Protein AF-E0DBL3-F1 (afdb_monomer_lite)

Secondary structure (DSSP, 8-state):
--HHHHHHHHHHHHHHHHS-TT-EEEEEEEEEE--BTTB---EEEEEEEEEEGGGHHHHHHHHHHHHTSS---HHHHHHTT-HHHHHHHHHHHHH-TT-EEEEEEEE-SSSSHHHHHHHHHHHHHHHHHHHHHH-TTEEEEEEEPPSSHHHHHHHHHHHHHHHHTTSS-TT-EEEEE-TTT-GGGHHHHHHHHHHHHHHH-TTSGGGSHIIIIIGGGEEEEEES-SS---TT--SS--HHHHHHHT-TTS-GGGG------HHHHHHHHHHTTS-HHHHHHHHHTTT-------------------------

Structure (mmCIF, N/CA/C/O backbone):
data_AF-E0DBL3-F1
#
_entry.id   AF-E0DBL3-F1
#
loop_
_atom_site.group_PDB
_atom_site.id
_atom_site.type_symbol
_atom_site.label_atom_id
_atom_site.label_alt_id
_atom_site.label_comp_id
_atom_site.label_asym_id
_atom_site.label_entity_id
_atom_site.label_seq_id
_atom_site.pdbx_PDB_ins_code
_atom_site.Cartn_x
_atom_site.Cartn_y
_atom_site.Cartn_z
_atom_site.occupancy
_atom_site.B_iso_or_equiv
_atom_site.auth_seq_id
_atom_site.auth_comp_id
_atom_site.auth_asym_id
_atom_site.auth_atom_id
_atom_site.pdbx_PDB_model_num
ATOM 1 N N . MET A 1 1 ? 15.700 -20.643 19.413 1.00 40.06 1 MET A N 1
ATOM 2 C CA . MET A 1 1 ? 15.009 -19.401 19.002 1.00 40.06 1 MET A CA 1
ATOM 3 C C . MET A 1 1 ? 13.546 -19.746 18.758 1.00 40.06 1 MET A C 1
ATOM 5 O O . MET A 1 1 ? 13.300 -20.394 17.759 1.00 40.06 1 MET A O 1
ATOM 9 N N . THR A 1 2 ? 12.595 -19.441 19.653 1.00 44.47 2 THR A N 1
ATOM 10 C CA . THR A 1 2 ? 11.200 -19.925 19.441 1.00 44.47 2 THR A CA 1
ATOM 11 C C . THR A 1 2 ? 10.095 -19.190 20.216 1.00 44.47 2 THR A C 1
ATOM 13 O O . THR A 1 2 ? 8.964 -19.164 19.754 1.00 44.47 2 THR A O 1
ATOM 16 N N . LYS A 1 3 ? 10.366 -18.543 21.362 1.00 33.75 3 LYS A N 1
ATOM 17 C CA . LYS A 1 3 ? 9.288 -17.932 22.177 1.00 33.75 3 LYS A CA 1
ATOM 18 C C . LYS A 1 3 ? 8.802 -16.555 21.688 1.00 33.75 3 LYS A C 1
ATOM 20 O O . LYS A 1 3 ? 7.600 -16.319 21.658 1.00 33.75 3 LYS A O 1
ATOM 25 N N . LYS A 1 4 ? 9.700 -15.654 21.259 1.00 40.00 4 LYS A N 1
ATOM 26 C CA . LYS A 1 4 ? 9.321 -14.291 20.812 1.00 40.00 4 LYS A CA 1
ATOM 27 C C . LYS A 1 4 ? 8.539 -14.268 19.490 1.00 40.00 4 LYS A C 1
ATOM 29 O O . LYS A 1 4 ? 7.648 -13.440 19.353 1.00 40.00 4 LYS A O 1
ATOM 34 N N . SER A 1 5 ? 8.847 -15.164 18.549 1.00 53.00 5 SER A N 1
ATOM 35 C CA . SER A 1 5 ? 8.120 -15.257 17.273 1.00 53.00 5 SER A CA 1
ATOM 36 C C . SER A 1 5 ? 6.702 -15.800 17.463 1.00 53.00 5 SER A C 1
ATOM 38 O O . SER A 1 5 ? 5.772 -15.256 16.882 1.00 53.00 5 SER A O 1
ATOM 40 N N . SER A 1 6 ? 6.519 -16.797 18.342 1.00 58.19 6 SER A N 1
ATOM 41 C CA . SER A 1 6 ? 5.191 -17.348 18.657 1.00 58.19 6 SER A CA 1
ATOM 42 C C . SER A 1 6 ? 4.250 -16.323 19.301 1.00 58.19 6 SER A C 1
ATOM 44 O O . SER A 1 6 ? 3.072 -16.283 18.965 1.00 58.19 6 SER A O 1
ATOM 46 N N . PHE A 1 7 ? 4.776 -15.446 20.165 1.00 59.72 7 PHE A N 1
ATOM 47 C CA . PHE A 1 7 ? 3.982 -14.399 20.813 1.00 59.72 7 PHE A CA 1
ATOM 48 C C . PHE A 1 7 ? 3.553 -13.307 19.823 1.00 59.72 7 PHE A C 1
ATOM 50 O O . PHE A 1 7 ? 2.403 -12.888 19.841 1.00 59.72 7 PHE A O 1
ATOM 57 N N . GLY A 1 8 ? 4.453 -12.885 18.925 1.00 63.91 8 GLY A N 1
ATOM 58 C CA . GLY A 1 8 ? 4.132 -11.888 17.896 1.00 63.91 8 GLY A CA 1
ATOM 59 C C . GLY A 1 8 ? 3.106 -12.378 16.870 1.00 63.91 8 GLY A C 1
ATOM 60 O O . GLY A 1 8 ? 2.231 -11.615 16.481 1.00 63.91 8 GLY A O 1
ATOM 61 N N . LEU A 1 9 ? 3.177 -13.654 16.474 1.00 72.94 9 LEU A N 1
ATOM 62 C CA . LEU A 1 9 ? 2.179 -14.277 15.598 1.00 72.94 9 LEU A CA 1
ATOM 63 C C . LEU A 1 9 ? 0.809 -14.389 16.286 1.00 72.94 9 LEU A C 1
ATOM 65 O O . LEU A 1 9 ? -0.212 -14.103 15.671 1.00 72.94 9 LEU A O 1
ATOM 69 N N . HIS A 1 10 ? 0.785 -14.777 17.565 1.00 77.56 10 HIS A N 1
ATOM 70 C CA . HIS A 1 10 ? -0.460 -14.901 18.323 1.00 77.56 10 HIS A CA 1
ATOM 71 C C . HIS A 1 10 ? -1.153 -13.544 18.524 1.00 77.56 10 HIS A C 1
ATOM 73 O O . HIS A 1 10 ? -2.349 -13.438 18.278 1.00 77.56 10 HIS A O 1
ATOM 79 N N . ASP A 1 11 ? -0.399 -12.500 18.885 1.00 87.12 11 ASP A N 1
ATOM 80 C CA . ASP A 1 11 ? -0.906 -11.124 19.012 1.00 87.12 11 ASP A CA 1
ATOM 81 C C . ASP A 1 11 ? -1.425 -10.558 17.678 1.00 87.12 11 ASP A C 1
ATOM 83 O O . ASP A 1 11 ? -2.413 -9.824 17.641 1.00 87.12 11 ASP A O 1
ATOM 87 N N . HIS A 1 12 ? -0.777 -10.911 16.564 1.00 93.56 12 HIS A N 1
ATOM 88 C CA . HIS A 1 12 ? -1.220 -10.496 15.234 1.00 93.56 12 HIS A CA 1
ATOM 89 C C . HIS A 1 12 ? -2.532 -11.167 14.827 1.00 93.56 12 HIS A C 1
ATOM 91 O O . HIS A 1 12 ? -3.481 -10.483 14.457 1.00 93.56 12 HIS A O 1
ATOM 97 N N . ASN A 1 13 ? -2.622 -12.490 14.959 1.00 90.94 13 ASN A N 1
ATOM 98 C CA . ASN A 1 13 ? -3.837 -13.221 14.603 1.00 90.94 13 ASN A CA 1
ATOM 99 C C . ASN A 1 13 ? -5.015 -12.874 15.521 1.00 90.94 13 ASN A C 1
ATOM 101 O O . ASN A 1 13 ? -6.148 -12.826 15.045 1.00 90.94 13 ASN A O 1
ATOM 105 N N . ALA A 1 14 ? -4.761 -12.602 16.806 1.00 93.06 14 ALA A N 1
ATOM 106 C CA . ALA A 1 14 ? -5.782 -12.105 17.724 1.00 93.06 14 ALA A CA 1
ATOM 107 C C . ALA A 1 14 ? -6.350 -10.767 17.231 1.00 93.06 14 ALA A C 1
ATOM 109 O O . ALA A 1 14 ? -7.557 -10.653 17.054 1.00 93.06 14 ALA A O 1
ATOM 110 N N . PHE A 1 15 ? -5.480 -9.811 16.889 1.00 94.94 15 PHE A N 1
ATOM 111 C CA . PHE A 1 15 ? -5.902 -8.541 16.298 1.00 94.94 15 PHE A CA 1
ATOM 112 C C . PHE A 1 15 ? -6.729 -8.729 15.023 1.00 94.94 15 PHE A C 1
ATOM 114 O O . PHE A 1 15 ? -7.797 -8.140 14.912 1.00 94.94 15 PHE A O 1
ATOM 121 N N . LEU A 1 16 ? -6.273 -9.560 14.077 1.00 95.62 16 LEU A N 1
ATOM 122 C CA . LEU A 1 16 ? -7.027 -9.812 12.842 1.00 95.62 16 LEU A CA 1
ATOM 123 C C . LEU A 1 16 ? -8.406 -10.430 13.119 1.00 95.62 16 LEU A C 1
ATOM 125 O O . LEU A 1 16 ? -9.365 -10.110 12.427 1.00 95.62 16 LEU A O 1
ATOM 129 N N . SER A 1 17 ? -8.508 -11.286 14.138 1.00 94.12 17 SER A N 1
ATOM 130 C CA . SER A 1 17 ? -9.763 -11.943 14.529 1.00 94.12 17 SER A CA 1
ATOM 131 C C . SER A 1 17 ? -10.752 -10.996 15.218 1.00 94.12 17 SER A C 1
ATOM 133 O O . SER A 1 17 ? -11.942 -11.296 15.273 1.00 94.12 17 SER A O 1
ATOM 135 N N . GLU A 1 18 ? -10.276 -9.869 15.750 1.00 95.19 18 GLU A N 1
ATOM 136 C CA . GLU A 1 18 ? -11.105 -8.831 16.373 1.00 95.19 18 GLU A CA 1
ATOM 137 C C . GLU A 1 18 ? -11.662 -7.818 15.358 1.00 95.19 18 GLU A C 1
ATOM 139 O O . GLU A 1 18 ? -12.575 -7.065 15.698 1.00 95.19 18 GLU A O 1
ATOM 144 N N . ILE A 1 19 ? -11.152 -7.796 14.119 1.00 94.56 19 ILE A N 1
ATOM 145 C CA . ILE A 1 19 ? -11.657 -6.913 13.060 1.00 94.56 19 ILE A CA 1
ATOM 146 C C . ILE A 1 19 ? -13.057 -7.364 12.647 1.00 94.56 19 ILE A C 1
ATOM 148 O O . ILE A 1 19 ? -13.251 -8.486 12.174 1.00 94.56 19 ILE A O 1
ATOM 152 N N . ALA A 1 20 ? -14.045 -6.479 12.783 1.00 93.19 20 ALA A N 1
ATOM 153 C CA . ALA A 1 20 ? -15.407 -6.811 12.392 1.00 93.19 20 ALA A CA 1
ATOM 154 C C . ALA A 1 20 ? -15.518 -7.013 10.864 1.00 93.19 20 ALA A C 1
ATOM 156 O O . ALA A 1 20 ? -14.791 -6.372 10.103 1.00 93.19 20 ALA A O 1
ATOM 157 N N . PRO A 1 21 ? -16.479 -7.821 10.374 1.00 91.06 21 PRO A N 1
ATOM 158 C CA . PRO A 1 21 ? -16.652 -8.103 8.945 1.00 91.06 21 PRO A CA 1
ATOM 159 C C . PRO A 1 21 ? -16.656 -6.873 8.025 1.00 91.06 21 PRO A C 1
ATOM 161 O O . PRO A 1 21 ? -16.090 -6.918 6.936 1.00 91.06 21 PRO A O 1
ATOM 164 N N . SER A 1 22 ? -17.269 -5.773 8.477 1.00 87.06 22 SER A N 1
ATOM 165 C CA . SER A 1 22 ? -17.398 -4.514 7.733 1.00 87.06 22 SER A CA 1
ATOM 166 C C . SER A 1 22 ? -16.269 -3.509 7.976 1.00 87.06 22 SER A C 1
ATOM 168 O O . SER A 1 22 ? -16.284 -2.443 7.370 1.00 87.06 22 SER A O 1
ATOM 170 N N . GLU A 1 23 ? -15.362 -3.783 8.912 1.00 91.44 23 GLU A N 1
ATOM 171 C CA . GLU A 1 23 ? -14.224 -2.916 9.214 1.00 91.44 23 GLU A CA 1
ATOM 172 C C . GLU A 1 23 ? -13.078 -3.164 8.245 1.00 91.44 23 GLU A C 1
ATOM 174 O O . GLU A 1 23 ? -12.969 -4.243 7.665 1.00 91.44 23 GLU A O 1
ATOM 179 N N . THR A 1 24 ? -12.228 -2.159 8.058 1.00 93.00 24 THR A N 1
ATOM 180 C CA . THR A 1 24 ? -11.158 -2.207 7.065 1.00 93.00 24 THR A CA 1
ATOM 181 C C . THR A 1 24 ? -9.775 -2.130 7.692 1.00 93.00 24 THR A C 1
ATOM 183 O O . THR A 1 24 ? -9.525 -1.431 8.682 1.00 93.00 24 THR A O 1
ATOM 186 N N . VAL A 1 25 ? -8.848 -2.849 7.068 1.00 96.50 25 VAL A N 1
ATOM 187 C CA . VAL A 1 25 ? -7.417 -2.811 7.358 1.00 96.50 25 VAL A CA 1
ATOM 188 C C . VAL A 1 25 ? -6.681 -2.538 6.055 1.00 96.50 25 VAL A C 1
ATOM 190 O O . VAL A 1 25 ? -7.025 -3.102 5.017 1.00 96.50 25 VAL A O 1
ATOM 193 N N . VAL A 1 26 ? -5.673 -1.669 6.101 1.00 97.06 26 VAL A N 1
ATOM 194 C CA . VAL A 1 26 ? -4.789 -1.431 4.956 1.00 97.06 26 VAL A CA 1
ATOM 195 C C . VAL A 1 26 ? -3.486 -2.201 5.129 1.00 97.06 26 VAL A C 1
ATOM 197 O O . VAL A 1 26 ? -2.830 -2.113 6.168 1.00 97.06 26 VAL A O 1
ATOM 200 N N . TYR A 1 27 ? -3.112 -2.939 4.095 1.00 98.56 27 TYR A N 1
ATOM 201 C CA . TYR A 1 27 ? -1.819 -3.592 3.956 1.00 98.56 27 TYR A CA 1
ATOM 202 C C . TYR A 1 27 ? -0.913 -2.710 3.120 1.00 98.56 27 TYR A C 1
ATOM 204 O O . TYR A 1 27 ? -1.309 -2.307 2.033 1.00 98.56 27 TYR A O 1
ATOM 212 N N . LEU A 1 28 ? 0.272 -2.394 3.625 1.00 98.12 28 LEU A N 1
ATOM 213 C CA . LEU A 1 28 ? 1.168 -1.409 3.040 1.00 98.12 28 LEU A CA 1
ATOM 214 C C . LEU A 1 28 ? 2.490 -2.049 2.637 1.00 98.12 28 LEU A C 1
ATOM 216 O O . LEU A 1 28 ? 3.071 -2.810 3.413 1.00 98.12 28 LEU A O 1
ATOM 220 N N . ASP A 1 29 ? 2.989 -1.650 1.475 1.00 96.81 29 ASP A N 1
ATOM 221 C CA . ASP A 1 29 ? 4.364 -1.885 1.057 1.00 96.81 29 ASP A CA 1
ATOM 222 C C . ASP A 1 29 ? 4.906 -0.680 0.279 1.00 96.81 29 ASP A C 1
ATOM 224 O O . ASP A 1 29 ? 4.162 0.193 -0.186 1.00 96.81 29 ASP A O 1
ATOM 228 N N . GLU A 1 30 ? 6.226 -0.586 0.205 1.00 94.19 30 GLU A N 1
ATOM 229 C CA . GLU A 1 30 ? 6.939 0.538 -0.369 1.00 94.19 30 GLU A CA 1
ATOM 230 C C . GLU A 1 30 ? 7.635 0.204 -1.680 1.00 94.19 30 GLU A C 1
ATOM 232 O O . GLU A 1 30 ? 8.177 -0.873 -1.902 1.00 94.19 30 GLU A O 1
ATOM 237 N N . THR A 1 31 ? 7.700 1.201 -2.553 1.00 93.75 31 THR A N 1
ATOM 238 C CA . THR A 1 31 ? 8.541 1.135 -3.738 1.00 93.75 31 THR A CA 1
ATOM 239 C C . THR A 1 31 ? 9.199 2.473 -3.976 1.00 93.75 31 THR A C 1
ATOM 241 O O . THR A 1 31 ? 8.617 3.536 -3.761 1.00 93.75 31 THR A O 1
ATOM 244 N N . PHE A 1 32 ? 10.450 2.432 -4.402 1.00 90.94 32 PHE A N 1
ATOM 245 C CA . PHE A 1 32 ? 11.222 3.631 -4.646 1.00 90.94 32 PHE A CA 1
ATOM 246 C C . PHE A 1 32 ? 12.251 3.390 -5.740 1.00 90.94 32 PHE A C 1
ATOM 248 O O . PHE A 1 32 ? 12.663 2.260 -6.026 1.00 90.94 32 PHE A O 1
ATOM 255 N N . GLN A 1 33 ? 12.693 4.487 -6.335 1.00 85.56 33 GLN A N 1
ATOM 256 C CA . GLN A 1 33 ? 13.786 4.499 -7.289 1.00 85.56 33 GLN A CA 1
ATOM 257 C C . GLN A 1 33 ? 14.759 5.593 -6.868 1.00 85.56 33 GLN A C 1
ATOM 259 O O . GLN A 1 33 ? 14.373 6.751 -6.736 1.00 85.56 33 GLN A O 1
ATOM 264 N N . GLN A 1 34 ? 16.013 5.209 -6.636 1.00 82.56 34 GLN A N 1
ATOM 265 C CA . GLN A 1 34 ? 17.122 6.153 -6.509 1.00 82.56 34 GLN A CA 1
ATOM 266 C C . GLN A 1 34 ? 17.627 6.553 -7.902 1.00 82.56 34 GLN A C 1
ATOM 268 O O . GLN A 1 34 ? 17.395 5.797 -8.858 1.00 82.56 34 GLN A O 1
ATOM 273 N N . PRO A 1 35 ? 18.353 7.679 -8.034 1.00 75.56 35 PRO A N 1
ATOM 274 C CA . PRO A 1 35 ? 18.878 8.104 -9.319 1.00 75.56 35 PRO A CA 1
ATOM 275 C C . PRO A 1 35 ? 19.782 7.016 -9.893 1.00 75.56 35 PRO A C 1
ATOM 277 O O . PRO A 1 35 ? 20.705 6.535 -9.234 1.00 75.56 35 PRO A O 1
ATOM 280 N N . ALA A 1 36 ? 19.517 6.636 -11.133 1.00 69.75 36 ALA A N 1
ATOM 281 C CA . ALA A 1 36 ? 20.328 5.710 -11.905 1.00 69.75 36 ALA A CA 1
ATOM 282 C C . ALA A 1 36 ? 20.596 6.313 -13.294 1.00 69.75 36 ALA A C 1
ATOM 284 O O . ALA A 1 36 ? 19.813 7.148 -13.749 1.00 69.75 36 ALA A O 1
ATOM 285 N N . PRO A 1 37 ? 21.653 5.895 -14.017 1.00 67.69 37 PRO A N 1
ATOM 286 C CA . PRO A 1 37 ? 21.947 6.415 -15.358 1.00 67.69 37 PRO A CA 1
ATOM 287 C C . PRO A 1 37 ? 20.751 6.367 -16.325 1.00 67.69 37 PRO A C 1
ATOM 289 O O . PRO A 1 37 ? 20.563 7.269 -17.134 1.00 67.69 37 PRO A O 1
ATOM 292 N N . GLN A 1 38 ? 19.922 5.329 -16.211 1.00 64.75 38 GLN A N 1
ATOM 293 C CA . GLN A 1 38 ? 18.709 5.116 -17.002 1.00 64.75 38 GLN A CA 1
ATOM 294 C C . GLN A 1 38 ? 17.455 5.820 -16.452 1.00 64.75 38 GLN A C 1
ATOM 296 O O . GLN A 1 38 ? 16.434 5.863 -17.134 1.00 64.75 38 GLN A O 1
ATOM 301 N N . PHE A 1 39 ? 17.505 6.341 -15.224 1.00 67.31 39 PHE A N 1
ATOM 302 C CA . PHE A 1 39 ? 16.387 7.010 -14.564 1.00 67.31 39 PHE A CA 1
ATOM 303 C C . PHE A 1 39 ? 16.921 8.090 -13.603 1.00 67.31 39 PHE A C 1
ATOM 305 O O . PHE A 1 39 ? 17.231 7.786 -12.450 1.00 67.31 39 PHE A O 1
ATOM 312 N N . PRO A 1 40 ? 17.090 9.341 -14.075 1.00 66.19 40 PRO A N 1
ATOM 313 C CA . PRO A 1 40 ? 17.784 10.387 -13.318 1.00 66.19 40 PRO A CA 1
ATOM 314 C C . PRO A 1 40 ? 16.962 10.955 -12.154 1.00 66.19 40 PRO A C 1
ATOM 316 O O . PRO A 1 40 ? 17.527 11.579 -11.260 1.00 66.19 40 PRO A O 1
ATOM 319 N N . ASN A 1 41 ? 15.645 10.747 -12.161 1.00 75.88 41 ASN A N 1
ATOM 320 C CA . ASN A 1 41 ? 14.750 11.243 -11.122 1.00 75.88 41 ASN A CA 1
ATOM 321 C C . ASN A 1 41 ? 14.663 10.237 -9.969 1.00 75.88 41 ASN A C 1
ATOM 323 O O . ASN A 1 41 ? 14.799 9.037 -10.178 1.00 75.88 41 ASN A O 1
ATOM 327 N N . SER A 1 42 ? 14.381 10.709 -8.759 1.00 85.06 42 SER A N 1
ATOM 328 C CA . SER A 1 42 ? 14.051 9.832 -7.635 1.00 85.06 42 SER A CA 1
ATOM 329 C C . SER A 1 42 ? 12.582 9.952 -7.289 1.00 85.06 42 SER A C 1
ATOM 331 O O . SER A 1 42 ? 12.026 11.051 -7.307 1.00 85.06 42 SER A O 1
ATOM 333 N N . PHE A 1 43 ? 11.975 8.846 -6.877 1.00 89.06 43 PHE A N 1
ATOM 334 C CA . PHE A 1 43 ? 10.650 8.878 -6.272 1.00 89.06 43 PHE A CA 1
ATOM 335 C C . PHE A 1 43 ? 10.550 7.900 -5.110 1.00 89.06 43 PHE A C 1
ATOM 337 O O . PHE A 1 43 ? 11.301 6.923 -5.024 1.00 89.06 43 PHE A O 1
ATOM 344 N N . TYR A 1 44 ? 9.579 8.174 -4.249 1.00 92.94 44 TYR A N 1
ATOM 345 C CA . TYR A 1 44 ? 9.153 7.303 -3.171 1.00 92.94 44 TYR A CA 1
ATOM 346 C C . TYR A 1 44 ? 7.649 7.125 -3.242 1.00 92.94 44 TYR A C 1
ATOM 348 O O . TYR A 1 44 ? 6.918 8.114 -3.319 1.00 92.94 44 TYR A O 1
ATOM 356 N N . SER A 1 45 ? 7.188 5.886 -3.169 1.00 93.69 45 SER A N 1
ATOM 357 C CA . SER A 1 45 ? 5.770 5.569 -3.131 1.00 93.69 45 SER A CA 1
ATOM 358 C C . SER A 1 45 ? 5.477 4.550 -2.038 1.00 93.69 45 SER A C 1
ATOM 360 O O . SER A 1 45 ? 6.256 3.628 -1.803 1.00 93.69 45 SER A O 1
ATOM 362 N N . VAL A 1 46 ? 4.326 4.703 -1.394 1.00 96.31 46 VAL A N 1
ATOM 363 C CA . VAL A 1 46 ? 3.720 3.662 -0.561 1.00 96.31 46 VAL A CA 1
ATOM 364 C C . VAL A 1 46 ? 2.434 3.236 -1.246 1.00 96.31 46 VAL A C 1
ATOM 366 O O . VAL A 1 46 ? 1.592 4.075 -1.568 1.00 96.31 46 VAL A O 1
ATOM 369 N N . CYS A 1 47 ? 2.308 1.936 -1.484 1.00 96.12 47 CYS A N 1
ATOM 370 C CA . CYS A 1 47 ? 1.091 1.319 -1.973 1.00 96.12 47 CYS A CA 1
ATOM 371 C C . CYS A 1 47 ? 0.360 0.667 -0.801 1.00 96.12 47 CYS A C 1
ATOM 373 O O . CYS A 1 47 ? 0.969 -0.015 0.021 1.00 96.12 47 CYS A O 1
ATOM 375 N N . GLY A 1 48 ? -0.944 0.895 -0.727 1.00 95.62 48 GLY A N 1
ATOM 376 C CA . GLY A 1 48 ? -1.842 0.308 0.240 1.00 95.62 48 GLY A CA 1
ATOM 377 C C . GLY A 1 48 ? -2.950 -0.474 -0.436 1.00 95.62 48 GLY A C 1
ATOM 378 O O . GLY A 1 48 ? -3.575 0.025 -1.364 1.00 95.62 48 GLY A O 1
ATOM 379 N N . VAL A 1 49 ? -3.217 -1.679 0.052 1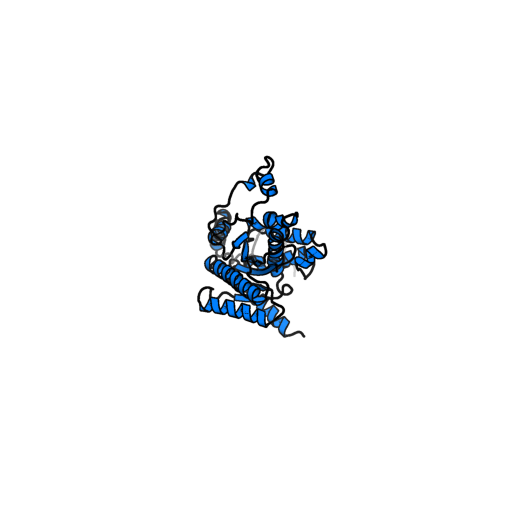.00 97.06 49 VAL A N 1
ATOM 380 C CA . VAL A 1 49 ? -4.359 -2.502 -0.351 1.00 97.06 49 VAL A CA 1
ATOM 381 C C . VAL A 1 49 ? -5.305 -2.610 0.834 1.00 97.06 49 VAL A C 1
ATOM 383 O O . VAL A 1 49 ? -4.921 -3.085 1.903 1.00 97.06 49 VAL A O 1
ATOM 386 N N . VAL A 1 50 ? -6.531 -2.124 0.666 1.00 94.31 50 VAL A N 1
ATOM 387 C CA . VAL A 1 50 ? -7.549 -2.104 1.720 1.00 94.31 50 VAL A CA 1
ATOM 388 C C . VAL A 1 50 ? -8.393 -3.368 1.623 1.00 94.31 50 VAL A C 1
ATOM 390 O O . VAL A 1 50 ? -9.002 -3.636 0.588 1.00 94.31 50 VAL A O 1
ATOM 393 N N . LEU A 1 51 ? -8.460 -4.126 2.715 1.00 93.62 51 LEU A N 1
ATOM 394 C CA . LEU A 1 51 ? -9.305 -5.311 2.840 1.00 93.62 51 LEU A CA 1
ATOM 395 C C . LEU A 1 51 ? -10.344 -5.111 3.941 1.00 93.62 51 LEU A C 1
ATOM 397 O O . LEU A 1 51 ? -10.052 -4.535 4.990 1.00 93.62 51 LEU A O 1
ATOM 401 N N . GLN A 1 52 ? -11.553 -5.619 3.706 1.00 90.75 52 GLN A N 1
ATOM 402 C CA . GLN A 1 52 ? -12.575 -5.738 4.744 1.00 90.75 52 GLN A CA 1
ATOM 403 C C . GLN A 1 52 ? -12.306 -6.967 5.616 1.00 90.75 52 GLN A C 1
ATOM 405 O O . GLN A 1 52 ? -11.818 -7.981 5.113 1.00 90.75 52 GLN A O 1
ATOM 410 N N . GLY A 1 53 ? -12.680 -6.903 6.896 1.00 90.56 53 GLY A N 1
ATOM 411 C CA . GLY A 1 53 ? -12.441 -7.954 7.888 1.00 90.56 53 GLY A CA 1
ATOM 412 C C . GLY A 1 53 ? -12.878 -9.341 7.424 1.00 90.56 53 GLY A C 1
ATOM 413 O O . GLY A 1 53 ? -12.130 -10.306 7.564 1.00 90.56 53 GLY A O 1
ATOM 414 N N . GLN A 1 54 ? -14.038 -9.431 6.766 1.00 92.56 54 GLN A N 1
ATOM 415 C CA . GLN A 1 54 ? -14.576 -10.698 6.257 1.00 92.56 54 GLN A CA 1
ATOM 416 C C . GLN A 1 54 ? -13.715 -11.378 5.176 1.00 92.56 54 GLN A C 1
ATOM 418 O O . GLN A 1 54 ? -13.888 -12.568 4.936 1.00 92.56 54 GLN A O 1
ATOM 423 N N . HIS A 1 55 ? -12.804 -10.646 4.528 1.00 94.19 55 HIS A N 1
ATOM 424 C CA . HIS A 1 55 ? -11.963 -11.147 3.435 1.00 94.19 55 HIS A CA 1
ATOM 425 C C . HIS A 1 55 ? -10.512 -11.416 3.857 1.00 94.19 55 HIS A C 1
ATOM 427 O O . HIS A 1 55 ? -9.753 -11.983 3.078 1.00 94.19 55 HIS A O 1
ATOM 433 N N . ILE A 1 56 ? -10.108 -11.032 5.076 1.00 94.56 56 ILE A N 1
ATOM 434 C CA . ILE A 1 56 ? -8.701 -11.073 5.508 1.00 94.56 56 ILE A CA 1
ATOM 435 C C . ILE A 1 56 ? -8.117 -12.486 5.420 1.00 94.56 56 ILE A C 1
ATOM 437 O O . ILE A 1 56 ? -7.043 -12.659 4.848 1.00 94.56 56 ILE A O 1
ATOM 441 N N . PHE A 1 57 ? -8.796 -13.489 5.982 1.00 95.12 57 PHE A N 1
ATOM 442 C CA . PHE A 1 57 ? -8.261 -14.853 6.037 1.00 95.12 57 PHE A CA 1
ATOM 443 C C . PHE A 1 57 ? -8.425 -15.612 4.719 1.00 95.12 57 PHE A C 1
ATOM 445 O O . PHE A 1 57 ? -7.498 -16.313 4.324 1.00 95.12 57 PHE A O 1
ATOM 452 N N . THR A 1 58 ? -9.546 -15.431 4.009 1.00 94.50 58 THR A N 1
ATOM 453 C CA . THR A 1 58 ? -9.744 -16.066 2.694 1.00 94.50 58 THR A CA 1
ATOM 454 C C . THR A 1 58 ? -8.706 -15.571 1.696 1.00 94.50 58 THR A C 1
ATOM 456 O O . THR A 1 58 ? -8.091 -16.379 1.015 1.00 94.50 58 THR A O 1
ATOM 459 N N . MET A 1 59 ? -8.407 -14.267 1.706 1.00 95.50 59 MET A N 1
ATOM 460 C CA . MET A 1 59 ? -7.346 -13.689 0.884 1.00 95.50 59 MET A CA 1
ATOM 461 C C . MET A 1 59 ? -5.980 -14.330 1.180 1.00 95.50 59 MET A C 1
ATOM 463 O O . MET A 1 59 ? -5.252 -14.675 0.259 1.00 95.50 59 MET A O 1
ATOM 467 N N . GLN A 1 60 ? -5.624 -14.579 2.446 1.00 94.81 60 GLN A N 1
ATOM 468 C CA . GLN A 1 60 ? -4.351 -15.249 2.758 1.00 94.81 60 GLN A CA 1
ATOM 469 C C . GLN A 1 60 ? -4.266 -16.680 2.209 1.00 94.81 60 GLN A C 1
ATOM 471 O O . GLN A 1 60 ? -3.167 -17.131 1.864 1.00 94.81 60 GLN A O 1
ATOM 476 N N . ASP A 1 61 ? -5.383 -17.407 2.187 1.00 93.81 61 ASP A N 1
ATOM 477 C CA . ASP A 1 61 ? -5.444 -18.762 1.641 1.00 93.81 61 ASP A CA 1
ATOM 478 C C . ASP A 1 61 ? -5.368 -18.748 0.108 1.00 93.81 61 ASP A C 1
ATOM 480 O O . ASP A 1 61 ? -4.536 -19.475 -0.443 1.00 93.81 61 ASP A O 1
ATOM 484 N N . ASP A 1 62 ? -6.126 -17.864 -0.549 1.00 95.81 62 ASP A N 1
ATOM 485 C CA . ASP A 1 62 ? -6.112 -17.671 -2.006 1.00 95.81 62 ASP A CA 1
ATOM 486 C C . ASP A 1 62 ? -4.699 -17.316 -2.496 1.00 95.81 62 ASP A C 1
ATOM 488 O O . ASP A 1 62 ? -4.163 -17.925 -3.424 1.00 95.81 62 ASP A O 1
ATOM 492 N N . LEU A 1 63 ? -4.029 -16.383 -1.811 1.00 97.00 63 LEU A N 1
ATOM 493 C CA . LEU A 1 63 ? -2.667 -15.970 -2.148 1.00 97.00 63 LEU A CA 1
ATOM 494 C C . LEU A 1 63 ? -1.660 -17.113 -2.007 1.00 97.00 63 LEU A C 1
ATOM 496 O O . LEU A 1 63 ? -0.760 -17.256 -2.836 1.00 97.00 63 LEU A O 1
ATOM 500 N N . ARG A 1 64 ? -1.798 -17.955 -0.975 1.00 95.31 64 ARG A N 1
ATOM 501 C CA . ARG A 1 64 ? -0.942 -19.139 -0.807 1.00 95.31 64 ARG A CA 1
ATOM 502 C C . ARG A 1 64 ? -1.128 -20.124 -1.961 1.00 95.31 64 ARG A C 1
ATOM 504 O O . ARG A 1 64 ? -0.143 -20.731 -2.383 1.00 95.31 64 ARG A O 1
ATOM 511 N N . GLU A 1 65 ? -2.360 -20.300 -2.431 1.00 96.06 65 GLU A N 1
ATOM 512 C CA . GLU A 1 65 ? -2.678 -21.176 -3.559 1.00 96.06 65 GLU A CA 1
ATOM 513 C C . GLU A 1 65 ? -2.067 -20.649 -4.861 1.00 96.06 65 GLU A C 1
ATOM 515 O O . GLU A 1 65 ? -1.311 -21.380 -5.499 1.00 96.06 65 GLU A O 1
ATOM 520 N N . ILE A 1 66 ? -2.282 -19.368 -5.182 1.00 95.94 66 ILE A N 1
ATOM 521 C CA . ILE A 1 66 ? -1.720 -18.713 -6.377 1.00 95.94 66 ILE A CA 1
ATOM 522 C C . ILE A 1 66 ? -0.191 -18.814 -6.390 1.00 95.94 66 ILE A C 1
ATOM 524 O O . ILE A 1 66 ? 0.421 -19.205 -7.382 1.00 95.94 66 ILE A O 1
ATOM 528 N N . VAL A 1 67 ? 0.452 -18.496 -5.264 1.00 95.38 67 VAL A N 1
ATOM 529 C CA . VAL A 1 67 ? 1.917 -18.507 -5.167 1.00 95.38 67 VAL A CA 1
ATOM 530 C C . VAL A 1 67 ? 2.484 -19.931 -5.125 1.00 95.38 67 VAL A C 1
ATOM 532 O O . VAL A 1 67 ? 3.672 -20.119 -5.406 1.00 95.38 67 VAL A O 1
ATOM 535 N N . GLY A 1 68 ? 1.687 -20.943 -4.770 1.00 91.62 68 GLY A N 1
ATOM 536 C CA . GLY A 1 68 ? 2.150 -22.324 -4.617 1.00 91.62 68 GLY A CA 1
ATOM 537 C C . GLY A 1 68 ? 3.222 -22.487 -3.531 1.00 91.62 68 GLY A C 1
ATOM 538 O O . GLY A 1 68 ? 4.076 -23.370 -3.616 1.00 91.62 68 GLY A O 1
ATOM 539 N N . GLY A 1 69 ? 3.234 -21.605 -2.524 1.00 88.50 69 GLY A N 1
ATOM 540 C CA . GLY A 1 69 ? 4.303 -21.535 -1.530 1.00 88.50 69 GLY A CA 1
ATOM 541 C C . GLY A 1 69 ? 4.020 -20.583 -0.368 1.00 88.50 69 GLY A C 1
ATOM 542 O O . GLY A 1 69 ? 2.943 -20.014 -0.242 1.00 88.50 69 GLY A O 1
ATOM 543 N N . ASN A 1 70 ? 5.011 -20.418 0.513 1.00 87.31 70 ASN A N 1
ATOM 544 C CA . ASN A 1 70 ? 4.924 -19.545 1.696 1.00 87.31 70 ASN A CA 1
ATOM 545 C C . ASN A 1 70 ? 5.787 -18.279 1.576 1.00 87.31 70 ASN A C 1
ATOM 547 O O . ASN A 1 70 ? 6.069 -17.630 2.582 1.00 87.31 70 ASN A O 1
ATOM 551 N N . TYR A 1 71 ? 6.253 -17.965 0.368 1.00 91.69 71 TYR A N 1
ATOM 552 C CA . TYR A 1 71 ? 7.152 -16.850 0.118 1.00 91.69 71 TYR A CA 1
ATOM 553 C C . TYR A 1 71 ? 6.816 -16.180 -1.208 1.00 91.69 71 TYR A C 1
ATOM 555 O O . TYR A 1 71 ? 6.716 -16.849 -2.239 1.00 91.69 71 TYR A O 1
ATOM 563 N N . TRP A 1 72 ? 6.691 -14.861 -1.152 1.00 94.94 72 TRP A N 1
ATOM 564 C CA . TRP A 1 72 ? 6.465 -13.996 -2.292 1.00 94.94 72 TRP A CA 1
ATOM 565 C C . TRP A 1 72 ? 7.239 -12.699 -2.092 1.00 94.94 72 TRP A C 1
ATOM 567 O O . TRP A 1 72 ? 7.149 -12.098 -1.025 1.00 94.94 72 TRP A O 1
ATOM 577 N N . HIS A 1 73 ? 7.971 -12.294 -3.125 1.00 94.50 73 HIS A N 1
ATOM 578 C CA . HIS A 1 73 ? 8.432 -10.927 -3.331 1.00 94.50 73 HIS A CA 1
ATOM 579 C C . HIS A 1 73 ? 8.380 -10.643 -4.828 1.00 94.50 73 HIS A C 1
ATOM 581 O O . HIS A 1 73 ? 9.027 -11.330 -5.624 1.00 94.50 73 HIS A O 1
ATOM 587 N N . ALA A 1 74 ? 7.645 -9.612 -5.219 1.00 94.12 74 ALA A N 1
ATOM 588 C CA . ALA A 1 74 ? 7.361 -9.258 -6.599 1.00 94.12 74 ALA A CA 1
ATOM 589 C C . ALA A 1 74 ? 8.634 -9.033 -7.426 1.00 94.12 74 ALA A C 1
ATOM 591 O O . ALA A 1 74 ? 8.726 -9.462 -8.578 1.00 94.12 74 ALA A O 1
ATOM 592 N N . THR A 1 75 ? 9.643 -8.389 -6.831 1.00 90.44 75 THR A N 1
ATOM 593 C CA . THR A 1 75 ? 10.936 -8.154 -7.494 1.00 90.44 75 THR A CA 1
ATOM 594 C C . THR A 1 75 ? 11.627 -9.467 -7.853 1.00 90.44 75 THR A C 1
ATOM 596 O O . THR A 1 75 ? 12.133 -9.614 -8.967 1.00 90.44 75 THR A O 1
ATOM 599 N N . GLU A 1 76 ? 11.644 -10.422 -6.922 1.00 92.19 76 GLU A N 1
ATOM 600 C CA . GLU A 1 76 ? 12.278 -11.722 -7.132 1.00 92.19 76 GLU A CA 1
ATOM 601 C C . GLU A 1 76 ? 11.470 -12.579 -8.097 1.00 92.19 76 GLU A C 1
ATOM 603 O O . GLU A 1 76 ? 12.044 -13.154 -9.012 1.00 92.19 76 GLU A O 1
ATOM 608 N N . ALA A 1 77 ? 10.140 -12.577 -7.977 1.00 92.12 77 ALA A N 1
ATOM 609 C CA . ALA A 1 77 ? 9.258 -13.298 -8.886 1.00 92.12 77 ALA A CA 1
ATOM 610 C C . ALA A 1 77 ? 9.507 -12.905 -10.352 1.00 92.12 77 ALA A C 1
ATOM 612 O O . ALA A 1 77 ? 9.691 -13.776 -11.202 1.00 92.12 77 ALA A O 1
ATOM 613 N N . LEU A 1 78 ? 9.593 -11.603 -10.650 1.00 91.44 78 LEU A N 1
ATOM 614 C CA . LEU A 1 78 ? 9.877 -11.131 -12.008 1.00 91.44 78 LEU A CA 1
ATOM 615 C C . LEU A 1 78 ? 11.309 -11.447 -12.461 1.00 91.44 78 LEU A C 1
ATOM 617 O O . LEU A 1 78 ? 11.516 -11.787 -13.625 1.00 91.44 78 LEU A O 1
ATOM 621 N N . ARG A 1 79 ? 12.299 -11.349 -11.564 1.00 91.19 79 ARG A N 1
ATOM 622 C CA . ARG A 1 79 ? 13.697 -11.697 -11.868 1.00 91.19 79 ARG A CA 1
ATOM 623 C C . ARG A 1 79 ? 13.856 -13.187 -12.177 1.00 91.19 79 ARG A C 1
ATOM 625 O O . ARG A 1 79 ? 14.589 -13.543 -13.095 1.00 91.19 79 ARG A O 1
ATOM 632 N N . ASP A 1 80 ? 13.158 -14.030 -11.428 1.00 92.69 80 ASP A N 1
ATOM 633 C CA . ASP A 1 80 ? 13.296 -15.485 -11.455 1.00 92.69 80 ASP A CA 1
ATOM 634 C C . ASP A 1 80 ? 12.337 -16.136 -12.476 1.00 92.69 80 ASP A C 1
ATOM 636 O O . ASP A 1 80 ? 12.206 -17.357 -12.530 1.00 92.69 80 ASP A O 1
ATOM 640 N N . GLY A 1 81 ? 11.674 -15.327 -13.315 1.00 90.44 81 GLY A N 1
ATOM 641 C CA . GLY A 1 81 ? 10.849 -15.790 -14.435 1.00 90.44 81 GLY A CA 1
ATOM 642 C C . GLY A 1 81 ? 9.420 -16.204 -14.075 1.00 90.44 81 GLY A C 1
ATOM 643 O O . GLY A 1 81 ? 8.705 -16.686 -14.948 1.00 90.44 81 GLY A O 1
ATOM 644 N N . ARG A 1 82 ? 8.962 -15.966 -12.840 1.00 93.88 82 ARG A N 1
ATOM 645 C CA . ARG A 1 82 ? 7.598 -16.267 -12.354 1.00 93.88 82 ARG A CA 1
ATOM 646 C C . ARG A 1 82 ? 6.583 -15.183 -12.738 1.00 93.88 82 ARG A C 1
ATOM 648 O O . ARG A 1 82 ? 5.818 -14.692 -11.907 1.00 93.88 82 ARG A O 1
ATOM 655 N N . THR A 1 83 ? 6.642 -14.736 -13.991 1.00 93.62 83 THR A N 1
ATOM 656 C CA . THR A 1 83 ? 5.774 -13.656 -14.495 1.00 93.62 83 THR A CA 1
ATOM 657 C C . THR A 1 83 ? 4.317 -14.105 -14.596 1.00 93.62 83 THR A C 1
ATOM 659 O O . THR A 1 83 ? 3.424 -13.305 -14.352 1.00 93.62 83 THR A O 1
ATOM 662 N N . ASP A 1 84 ? 4.080 -15.378 -14.896 1.00 92.75 84 ASP A N 1
ATOM 663 C CA . ASP A 1 84 ? 2.766 -16.024 -14.853 1.00 92.75 84 ASP A CA 1
ATOM 664 C C . ASP A 1 84 ? 2.095 -15.859 -13.483 1.00 92.75 84 ASP A C 1
ATOM 666 O O . ASP A 1 84 ? 1.020 -15.275 -13.398 1.00 92.75 84 ASP A O 1
ATOM 670 N N . VAL A 1 85 ? 2.787 -16.223 -12.401 1.00 95.44 85 VAL A N 1
ATOM 671 C CA . VAL A 1 85 ? 2.263 -16.089 -11.032 1.00 95.44 85 VAL A CA 1
ATOM 672 C C . VAL A 1 85 ? 2.034 -14.620 -10.662 1.00 95.44 85 VAL A C 1
ATOM 674 O O . VAL A 1 85 ? 1.073 -14.286 -9.975 1.00 95.44 85 VAL A O 1
ATOM 677 N N . PHE A 1 86 ? 2.894 -13.713 -11.135 1.00 97.06 86 PHE A N 1
ATOM 678 C CA . PHE A 1 86 ? 2.701 -12.273 -10.937 1.00 97.06 86 PHE A CA 1
ATOM 679 C C . PHE A 1 86 ? 1.425 -11.766 -11.623 1.00 97.06 86 PHE A C 1
ATOM 681 O O . PHE A 1 86 ? 0.688 -10.969 -11.042 1.00 97.06 86 PHE A O 1
ATOM 688 N N . LEU A 1 87 ? 1.142 -12.234 -12.840 1.00 94.94 87 LEU A N 1
ATOM 689 C CA . LEU A 1 87 ? -0.085 -11.897 -13.558 1.00 94.94 87 LEU A CA 1
ATOM 690 C C . LEU A 1 87 ? -1.319 -12.534 -12.907 1.00 94.94 87 LEU A C 1
ATOM 692 O O . LEU A 1 87 ? -2.338 -11.857 -12.801 1.00 94.94 87 LEU A O 1
ATOM 696 N N . ASP A 1 88 ? -1.219 -13.762 -12.396 1.00 96.12 88 ASP A N 1
ATOM 697 C CA . ASP A 1 88 ? -2.304 -14.413 -11.650 1.00 96.12 88 ASP A CA 1
ATOM 698 C C . ASP A 1 88 ? -2.648 -13.643 -10.365 1.00 96.12 88 ASP A C 1
ATOM 700 O O . ASP A 1 88 ? -3.822 -13.455 -10.048 1.00 96.12 88 ASP A O 1
ATOM 704 N N . MET A 1 89 ? -1.643 -13.107 -9.662 1.00 97.19 89 MET A N 1
ATOM 705 C CA . MET A 1 89 ? -1.850 -12.212 -8.517 1.00 97.19 89 MET A CA 1
ATOM 706 C C . MET A 1 89 ? -2.591 -10.931 -8.928 1.00 97.19 89 MET A C 1
ATOM 708 O O . MET A 1 89 ? -3.557 -10.537 -8.272 1.00 97.19 89 MET A O 1
ATOM 712 N N . LEU A 1 90 ? -2.182 -10.285 -10.027 1.00 95.81 90 LEU A N 1
ATOM 713 C CA . LEU A 1 90 ? -2.865 -9.092 -10.542 1.00 95.81 90 LEU A CA 1
ATOM 714 C C . LEU A 1 90 ? -4.306 -9.383 -10.972 1.00 95.81 90 LEU A C 1
ATOM 716 O O . LEU A 1 90 ? -5.200 -8.579 -10.706 1.00 95.81 90 LEU A O 1
ATOM 720 N N . GLU A 1 91 ? -4.544 -10.518 -11.623 1.00 94.56 91 GLU A N 1
ATOM 721 C CA . GLU A 1 91 ? -5.873 -10.959 -12.038 1.00 94.56 91 GLU A CA 1
ATOM 722 C C . GLU A 1 91 ? -6.761 -11.255 -10.828 1.00 94.56 91 GLU A C 1
ATOM 724 O O . GLU A 1 91 ? -7.900 -10.785 -10.770 1.00 94.56 91 GLU A O 1
ATOM 729 N N . HIS A 1 92 ? -6.227 -11.943 -9.818 1.00 95.06 92 HIS A N 1
ATOM 730 C CA . HIS A 1 92 ? -6.933 -12.184 -8.567 1.00 95.06 92 HIS A CA 1
ATOM 731 C C . HIS A 1 92 ? -7.335 -10.861 -7.905 1.00 95.06 92 HIS A C 1
ATOM 733 O O . HIS A 1 92 ? -8.513 -10.659 -7.596 1.00 95.06 92 HIS A O 1
ATOM 739 N N . MET A 1 93 ? -6.406 -9.901 -7.811 1.00 95.00 93 MET A N 1
ATOM 740 C CA . MET A 1 93 ? -6.698 -8.563 -7.292 1.00 95.00 93 MET A CA 1
ATOM 741 C C . MET A 1 93 ? -7.778 -7.839 -8.105 1.00 95.00 93 MET A C 1
ATOM 743 O O . MET A 1 93 ? -8.703 -7.266 -7.529 1.00 95.00 93 MET A O 1
ATOM 747 N N . ARG A 1 94 ? -7.693 -7.893 -9.439 1.00 91.31 94 ARG A N 1
ATOM 748 C CA . ARG A 1 94 ? -8.657 -7.285 -10.371 1.00 91.31 94 ARG A CA 1
ATOM 749 C C . ARG A 1 94 ? -10.059 -7.885 -10.241 1.00 91.31 94 ARG A C 1
ATOM 751 O O . ARG A 1 94 ? -11.051 -7.184 -10.454 1.00 91.31 94 ARG A O 1
ATOM 758 N N . SER A 1 95 ? -10.145 -9.182 -9.952 1.00 86.06 95 SER A N 1
ATOM 759 C CA . SER A 1 95 ? -11.404 -9.924 -9.839 1.00 86.06 95 SER A CA 1
ATOM 760 C C . SER A 1 95 ? -12.105 -9.737 -8.488 1.00 86.06 95 SER A C 1
ATOM 762 O O . SER A 1 95 ? -13.316 -9.949 -8.391 1.00 86.06 95 SER A O 1
ATOM 764 N N . HIS A 1 96 ? -11.373 -9.306 -7.455 1.00 84.25 96 HIS A N 1
ATOM 765 C CA . HIS A 1 96 ? -11.901 -9.216 -6.101 1.00 84.25 96 HIS A CA 1
ATOM 766 C C . HIS A 1 96 ? -12.934 -8.071 -5.967 1.00 84.25 96 HIS A C 1
ATOM 768 O O . HIS A 1 96 ? -12.631 -6.911 -6.267 1.00 84.25 96 HIS A O 1
ATOM 774 N N . PRO A 1 97 ? -14.162 -8.347 -5.481 1.00 74.56 97 PRO A N 1
ATOM 775 C CA . PRO A 1 97 ? -15.306 -7.435 -5.602 1.00 74.56 97 PRO A CA 1
ATOM 776 C C . PRO A 1 97 ? -15.163 -6.132 -4.810 1.00 74.56 97 PRO A C 1
ATOM 778 O O . PRO A 1 97 ? -15.744 -5.115 -5.185 1.00 74.56 97 PRO A O 1
ATOM 781 N N . THR A 1 98 ? -14.390 -6.155 -3.725 1.00 76.56 98 THR A N 1
ATOM 782 C CA . THR A 1 98 ? -14.184 -5.003 -2.834 1.00 76.56 98 THR A CA 1
ATOM 783 C C . THR A 1 98 ? -12.749 -4.481 -2.884 1.00 76.56 98 THR A C 1
ATOM 785 O O . THR A 1 98 ? -12.289 -3.878 -1.915 1.00 76.56 98 THR A O 1
ATOM 788 N N . MET A 1 99 ? -12.005 -4.776 -3.957 1.00 82.38 99 MET A N 1
ATOM 789 C CA . MET A 1 99 ? -10.611 -4.353 -4.060 1.00 82.38 99 MET A CA 1
ATOM 790 C C . MET A 1 99 ? -10.507 -2.828 -4.092 1.00 82.38 99 MET A C 1
ATOM 792 O O . MET A 1 99 ? -11.155 -2.157 -4.903 1.00 82.38 99 MET A O 1
ATOM 796 N N . ASN A 1 100 ? -9.658 -2.292 -3.221 1.00 85.88 100 ASN A N 1
ATOM 797 C CA . ASN A 1 100 ? -9.353 -0.876 -3.182 1.00 85.88 100 ASN A CA 1
ATOM 798 C C . ASN A 1 100 ? -7.866 -0.674 -2.903 1.00 85.88 100 ASN A C 1
ATOM 800 O O . ASN A 1 100 ? -7.318 -1.227 -1.946 1.00 85.88 100 ASN A O 1
ATOM 804 N N . ILE A 1 101 ? -7.221 0.092 -3.773 1.00 89.06 101 ILE A N 1
ATOM 805 C CA . ILE A 1 101 ? -5.782 0.310 -3.768 1.00 89.06 101 ILE A CA 1
ATOM 806 C C . ILE A 1 101 ? -5.538 1.807 -3.638 1.00 89.06 101 ILE A C 1
ATOM 808 O O . ILE A 1 101 ? -6.170 2.620 -4.306 1.00 89.06 101 ILE A O 1
ATOM 812 N N . ILE A 1 102 ? -4.602 2.194 -2.787 1.00 86.25 102 ILE A N 1
ATOM 813 C CA . ILE A 1 102 ? -4.222 3.587 -2.586 1.00 86.25 102 ILE A CA 1
ATOM 814 C C . ILE A 1 102 ? -2.723 3.691 -2.785 1.00 86.25 102 ILE A C 1
ATOM 816 O O . ILE A 1 102 ? -1.962 2.901 -2.241 1.00 86.25 102 ILE A O 1
ATOM 820 N N . VAL A 1 103 ? -2.281 4.659 -3.570 1.00 88.81 103 VAL A N 1
ATOM 821 C CA . VAL A 1 103 ? -0.864 4.929 -3.787 1.00 88.81 103 VAL A CA 1
ATOM 822 C C . VAL A 1 103 ? -0.606 6.373 -3.411 1.00 88.81 103 VAL A C 1
ATOM 824 O O . VAL A 1 103 ? -1.178 7.272 -4.014 1.00 88.81 103 VAL A O 1
ATOM 827 N N . ALA A 1 104 ? 0.273 6.605 -2.442 1.00 88.00 104 ALA A N 1
ATOM 828 C CA . ALA A 1 104 ? 0.810 7.932 -2.170 1.00 88.00 104 ALA A CA 1
ATOM 829 C C . ALA A 1 104 ? 2.245 7.985 -2.687 1.00 88.00 104 ALA A C 1
ATOM 831 O O . ALA A 1 104 ? 3.052 7.115 -2.359 1.00 88.00 104 ALA A O 1
ATOM 832 N N . THR A 1 105 ? 2.571 8.985 -3.502 1.00 90.81 105 THR A N 1
ATOM 833 C CA . THR A 1 105 ? 3.884 9.108 -4.137 1.00 90.81 105 THR A CA 1
ATOM 834 C C . THR A 1 105 ? 4.428 10.525 -4.043 1.00 90.81 105 THR A C 1
ATOM 836 O O . THR A 1 105 ? 3.680 11.493 -4.094 1.00 90.81 105 THR A O 1
ATOM 839 N N . THR A 1 106 ? 5.744 10.664 -3.940 1.00 88.25 106 THR A N 1
ATOM 840 C CA . THR A 1 106 ? 6.440 11.952 -4.006 1.00 88.25 106 THR A CA 1
ATOM 841 C C . THR A 1 106 ? 7.729 11.805 -4.797 1.00 88.25 106 THR A C 1
ATOM 843 O O . THR A 1 106 ? 8.378 10.757 -4.756 1.00 88.25 106 THR A O 1
ATOM 846 N N . ASN A 1 107 ? 8.138 12.878 -5.467 1.00 87.44 107 ASN A N 1
ATOM 847 C CA . ASN A 1 107 ? 9.518 13.005 -5.924 1.00 87.44 107 ASN A CA 1
ATOM 848 C C . ASN A 1 107 ? 10.441 13.153 -4.707 1.00 87.44 107 ASN A C 1
ATOM 850 O O . ASN A 1 107 ? 10.028 13.692 -3.672 1.00 87.44 107 ASN A O 1
ATOM 854 N N . VAL A 1 108 ? 11.672 12.652 -4.819 1.00 85.50 108 VAL A N 1
ATOM 855 C CA . VAL A 1 108 ? 12.686 12.785 -3.765 1.00 85.50 108 VAL A CA 1
ATOM 856 C C . VAL A 1 108 ? 13.796 13.707 -4.243 1.00 85.50 108 VAL A C 1
ATOM 858 O O . VAL A 1 108 ? 14.536 13.382 -5.169 1.00 85.50 108 VAL A O 1
ATOM 861 N N . ASP A 1 109 ? 13.929 14.844 -3.569 1.00 78.94 109 ASP A N 1
ATOM 862 C CA . ASP A 1 109 ? 15.043 15.758 -3.781 1.00 78.94 109 ASP A CA 1
ATOM 863 C C . ASP A 1 109 ? 16.261 15.253 -3.001 1.00 78.94 109 ASP A C 1
ATOM 865 O O . ASP A 1 109 ? 16.314 15.332 -1.772 1.00 78.94 109 ASP A O 1
ATOM 869 N N . GLY A 1 110 ? 17.237 14.710 -3.727 1.00 76.31 110 GLY A N 1
ATOM 870 C CA . GLY A 1 110 ? 18.444 14.109 -3.163 1.00 76.31 110 GLY A CA 1
ATOM 871 C C . GLY A 1 110 ? 18.454 12.582 -3.242 1.00 76.31 110 GLY A C 1
ATOM 872 O O . GLY A 1 110 ? 17.495 11.937 -3.662 1.00 76.31 110 GLY A O 1
ATOM 873 N N . SER A 1 111 ? 19.593 11.997 -2.876 1.00 75.56 111 SER A N 1
ATOM 874 C CA . SER A 1 111 ? 19.838 10.552 -2.981 1.00 75.56 111 SER A CA 1
ATOM 875 C C . SER A 1 111 ? 20.324 9.921 -1.676 1.00 75.56 111 SER A C 1
ATOM 877 O O . SER A 1 111 ? 20.713 8.754 -1.671 1.00 75.56 111 SER A O 1
ATOM 879 N N . ASP A 1 112 ? 20.360 10.682 -0.581 1.00 85.12 112 ASP A N 1
ATOM 880 C CA . ASP A 1 112 ? 20.794 10.181 0.721 1.00 85.12 112 ASP A CA 1
ATOM 881 C C . ASP A 1 112 ? 19.658 9.479 1.490 1.00 85.12 112 ASP A C 1
ATOM 883 O O . ASP A 1 112 ? 18.473 9.584 1.161 1.00 85.12 112 ASP A O 1
ATOM 887 N N . GLU A 1 113 ? 20.027 8.720 2.528 1.00 86.94 113 GLU A N 1
ATOM 888 C CA . GLU A 1 113 ? 19.067 7.987 3.367 1.00 86.94 113 GLU A CA 1
ATOM 889 C C . GLU A 1 113 ? 18.069 8.941 4.051 1.00 86.94 113 GLU A C 1
ATOM 891 O O . GLU A 1 113 ? 16.908 8.586 4.238 1.00 86.94 113 GLU A O 1
ATOM 896 N N . GLN A 1 114 ? 18.483 10.167 4.384 1.00 90.06 114 GLN A N 1
ATOM 897 C CA . GLN A 1 114 ? 17.636 11.129 5.083 1.00 90.06 114 GLN A CA 1
ATOM 898 C C . GLN A 1 114 ? 16.513 11.667 4.185 1.00 90.06 114 GLN A C 1
ATOM 900 O O . GLN A 1 114 ? 15.375 11.790 4.644 1.00 90.06 114 GLN A O 1
ATOM 905 N N . ALA A 1 115 ? 16.808 11.957 2.918 1.00 89.19 115 ALA A N 1
ATOM 906 C CA . ALA A 1 115 ? 15.832 12.375 1.921 1.00 89.19 115 ALA A CA 1
ATOM 907 C C . ALA A 1 115 ? 14.782 11.278 1.685 1.00 89.19 115 ALA A C 1
ATOM 909 O O . ALA A 1 115 ? 13.583 11.563 1.688 1.00 89.19 115 ALA A O 1
ATOM 910 N N . MET A 1 116 ? 15.220 10.018 1.585 1.00 89.56 116 MET A N 1
ATOM 911 C CA . MET A 1 116 ? 14.328 8.864 1.421 1.00 89.56 116 MET A CA 1
ATOM 912 C C . MET A 1 116 ? 13.436 8.646 2.650 1.00 89.56 116 MET A C 1
ATOM 914 O O . MET A 1 116 ? 12.228 8.483 2.503 1.00 89.56 116 MET A O 1
ATOM 918 N N . GLU A 1 117 ? 13.982 8.712 3.870 1.00 92.62 117 GLU A N 1
ATOM 919 C CA . GLU A 1 117 ? 13.173 8.595 5.096 1.00 92.62 117 GLU A CA 1
ATOM 920 C C . GLU A 1 117 ? 12.179 9.758 5.246 1.00 92.62 117 GLU A C 1
ATOM 922 O O . GLU A 1 117 ? 11.040 9.556 5.673 1.00 92.62 117 GLU A O 1
ATOM 927 N N . LYS A 1 118 ? 12.563 10.982 4.857 1.00 92.38 118 LYS A N 1
ATOM 928 C CA . LYS A 1 118 ? 11.644 12.129 4.842 1.00 92.38 118 LYS A CA 1
ATOM 929 C C . LYS A 1 118 ? 10.498 11.899 3.855 1.00 92.38 118 LYS A C 1
ATOM 931 O O . LYS A 1 118 ? 9.344 12.127 4.219 1.00 92.38 118 LYS A O 1
ATOM 936 N N . ALA A 1 119 ? 10.807 11.437 2.645 1.00 92.38 119 ALA A N 1
ATOM 937 C CA . ALA A 1 119 ? 9.815 11.113 1.628 1.00 92.38 119 ALA A CA 1
ATOM 938 C C . ALA A 1 119 ? 8.869 10.002 2.104 1.00 92.38 119 ALA A C 1
ATOM 940 O O . ALA A 1 119 ? 7.655 10.189 2.041 1.00 92.38 119 ALA A O 1
ATOM 941 N N . ARG A 1 120 ? 9.408 8.918 2.685 1.00 94.38 120 ARG A N 1
ATOM 942 C CA . ARG A 1 120 ? 8.637 7.833 3.314 1.00 94.38 120 ARG A CA 1
ATOM 943 C C . ARG A 1 120 ? 7.657 8.367 4.348 1.00 94.38 120 ARG A C 1
ATOM 945 O O . ARG A 1 120 ? 6.467 8.082 4.267 1.00 94.38 120 ARG A O 1
ATOM 952 N N . HIS A 1 121 ? 8.139 9.153 5.311 1.00 95.50 121 HIS A N 1
ATOM 953 C CA . HIS A 1 121 ? 7.277 9.726 6.342 1.00 95.50 121 HIS A CA 1
ATOM 954 C C . HIS A 1 121 ? 6.192 10.624 5.741 1.00 95.50 121 HIS A C 1
ATOM 956 O O . HIS A 1 121 ? 5.075 10.629 6.253 1.00 95.50 121 HIS A O 1
ATOM 962 N N . GLN A 1 122 ? 6.498 11.368 4.675 1.00 94.00 122 GLN A N 1
ATOM 963 C CA . GLN A 1 122 ? 5.529 12.229 4.007 1.00 94.00 122 GLN A CA 1
ATOM 964 C C . GLN A 1 122 ? 4.410 11.407 3.349 1.00 94.00 122 GLN A C 1
ATOM 966 O O . GLN A 1 122 ? 3.243 11.622 3.670 1.00 94.00 122 GLN A O 1
ATOM 971 N N . VAL A 1 123 ? 4.754 10.430 2.502 1.00 92.94 123 VAL A N 1
ATOM 972 C CA . VAL A 1 123 ? 3.753 9.603 1.800 1.00 92.94 123 VAL A CA 1
ATOM 973 C C . VAL A 1 123 ? 2.967 8.700 2.746 1.00 92.94 123 VAL A C 1
ATOM 975 O O . VAL A 1 123 ? 1.757 8.565 2.591 1.00 92.94 123 VAL A O 1
ATOM 978 N N . LEU A 1 124 ? 3.619 8.137 3.769 1.00 96.44 124 LEU A N 1
ATOM 979 C CA . LEU A 1 124 ? 2.951 7.309 4.771 1.00 96.44 124 LEU A CA 1
ATOM 980 C C . LEU A 1 124 ? 1.980 8.136 5.621 1.00 96.44 124 LEU A C 1
ATOM 982 O O . LEU A 1 124 ? 0.887 7.666 5.927 1.00 96.44 124 LEU A O 1
ATOM 986 N N . SER A 1 125 ? 2.358 9.365 5.995 1.00 95.06 125 SER A N 1
ATOM 987 C CA . SER A 1 125 ? 1.462 10.253 6.745 1.00 95.06 125 SER A CA 1
ATOM 988 C C . SER A 1 125 ? 0.223 10.594 5.931 1.00 95.06 125 SER A C 1
ATOM 990 O O . SER A 1 125 ? -0.877 10.429 6.449 1.00 95.06 125 SER A O 1
ATOM 992 N N . GLU A 1 126 ? 0.398 11.023 4.677 1.00 89.12 126 GLU A N 1
ATOM 993 C CA . GLU A 1 126 ? -0.728 11.401 3.818 1.00 89.12 126 GLU A CA 1
ATOM 994 C C . GLU A 1 126 ? -1.705 10.237 3.657 1.00 89.12 126 GLU A C 1
ATOM 996 O O . GLU A 1 126 ? -2.883 10.372 3.973 1.00 89.12 126 GLU A O 1
ATOM 1001 N N . LEU A 1 127 ? -1.199 9.059 3.279 1.00 92.06 127 LEU A N 1
ATOM 1002 C CA . LEU A 1 127 ? -2.028 7.880 3.043 1.00 92.06 127 LEU A CA 1
ATOM 1003 C C . LEU A 1 127 ? -2.856 7.499 4.280 1.00 92.06 127 LEU A C 1
ATOM 1005 O O . LEU A 1 127 ? -4.051 7.219 4.172 1.00 92.06 127 LEU A O 1
ATOM 1009 N N . LEU A 1 128 ? -2.241 7.485 5.468 1.00 92.94 128 LEU A N 1
ATOM 1010 C CA . LEU A 1 128 ? -2.938 7.121 6.706 1.00 92.94 128 LEU A CA 1
ATOM 1011 C C . LEU A 1 128 ? -3.968 8.176 7.131 1.00 92.94 128 LEU A C 1
ATOM 1013 O O . LEU A 1 128 ? -5.021 7.823 7.676 1.00 92.94 128 LEU A O 1
ATOM 1017 N N . ILE A 1 129 ? -3.670 9.459 6.908 1.00 88.19 129 ILE A N 1
ATOM 1018 C CA . ILE A 1 129 ? -4.585 10.569 7.194 1.00 88.19 129 ILE A CA 1
ATOM 1019 C C . ILE A 1 129 ? -5.785 10.506 6.247 1.00 88.19 129 ILE A C 1
ATOM 1021 O O . ILE A 1 129 ? -6.925 10.560 6.712 1.00 88.19 129 ILE A O 1
ATOM 1025 N N . ASP A 1 130 ? -5.543 10.319 4.951 1.00 83.00 130 ASP A N 1
ATOM 1026 C CA . ASP A 1 130 ? -6.584 10.186 3.933 1.00 83.00 130 ASP A CA 1
ATOM 1027 C C . ASP A 1 130 ? -7.524 9.026 4.247 1.00 83.00 130 ASP A C 1
ATOM 1029 O O . ASP A 1 130 ? -8.740 9.215 4.275 1.00 83.00 130 ASP A O 1
ATOM 1033 N N . LEU A 1 131 ? -6.981 7.854 4.587 1.00 84.06 131 LEU A N 1
ATOM 1034 C CA . LEU A 1 131 ? -7.779 6.698 5.004 1.00 84.06 131 LEU A CA 1
ATOM 1035 C C . LEU A 1 131 ? -8.606 6.971 6.263 1.00 84.06 131 LEU A C 1
ATOM 1037 O O . LEU A 1 131 ? -9.799 6.676 6.293 1.00 84.06 131 LEU A O 1
ATOM 1041 N N . THR A 1 132 ? -8.004 7.579 7.288 1.00 85.25 132 THR A N 1
ATOM 1042 C CA . THR A 1 132 ? -8.710 7.917 8.538 1.00 85.25 132 THR A CA 1
ATOM 1043 C C . THR A 1 132 ? -9.864 8.896 8.295 1.00 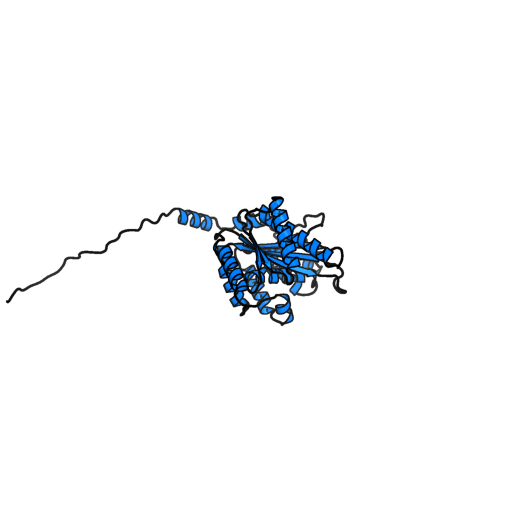85.25 132 THR A C 1
ATOM 1045 O O . THR A 1 132 ? -10.924 8.822 8.932 1.00 85.25 132 THR A O 1
ATOM 1048 N N . ASN A 1 133 ? -9.663 9.844 7.384 1.00 81.12 133 ASN A N 1
ATOM 1049 C CA . ASN A 1 133 ? -10.686 10.809 7.016 1.00 81.12 133 ASN A CA 1
ATOM 1050 C C . ASN A 1 133 ? -11.778 10.164 6.166 1.00 81.12 133 ASN A C 1
ATOM 1052 O O . ASN A 1 133 ? -12.955 10.480 6.370 1.00 81.12 133 ASN A O 1
ATOM 1056 N N . ALA A 1 134 ? -11.391 9.260 5.264 1.00 78.19 134 ALA A N 1
ATOM 1057 C CA . ALA A 1 134 ? -12.279 8.690 4.273 1.00 78.19 134 ALA A CA 1
ATOM 1058 C C . ALA A 1 134 ? -13.162 7.552 4.782 1.00 78.19 134 ALA A C 1
ATOM 1060 O O . ALA A 1 134 ? -14.315 7.446 4.366 1.00 78.19 134 ALA A O 1
ATOM 1061 N N . ASP A 1 135 ? -12.654 6.734 5.699 1.00 79.38 135 ASP A N 1
ATOM 1062 C CA . ASP A 1 135 ? -13.338 5.534 6.159 1.00 79.38 135 ASP A CA 1
ATOM 1063 C C . ASP A 1 135 ? -13.388 5.472 7.692 1.00 79.38 135 ASP A C 1
ATOM 1065 O O . ASP A 1 135 ? -12.391 5.264 8.379 1.00 79.38 135 ASP A O 1
ATOM 1069 N N . LYS A 1 136 ? -14.589 5.622 8.261 1.00 81.94 136 LYS A N 1
ATOM 1070 C CA . LYS A 1 136 ? -14.802 5.504 9.718 1.00 81.94 136 LYS A CA 1
ATOM 1071 C C . LYS A 1 136 ? -14.700 4.064 10.224 1.00 81.94 136 LYS A C 1
ATOM 1073 O O . LYS A 1 136 ? -14.542 3.850 11.431 1.00 81.94 136 LYS A O 1
ATOM 1078 N N . SER A 1 137 ? -14.791 3.094 9.320 1.00 86.50 137 SER A N 1
ATOM 1079 C CA . SER A 1 137 ? -14.580 1.677 9.597 1.00 86.50 137 SER A CA 1
ATOM 1080 C C . SER A 1 137 ? -13.103 1.278 9.533 1.00 86.50 137 SER A C 1
ATOM 1082 O O . SER A 1 137 ? -12.781 0.141 9.861 1.00 86.50 137 SER A O 1
ATOM 1084 N N . PHE A 1 138 ? -12.200 2.213 9.208 1.00 89.75 138 PHE A N 1
ATOM 1085 C CA . PHE A 1 138 ? -10.762 1.977 9.231 1.00 89.75 138 PHE A CA 1
ATOM 1086 C C . PHE A 1 138 ? -10.274 1.657 10.648 1.00 89.75 138 PHE A C 1
ATOM 1088 O O . PHE A 1 138 ? -10.498 2.422 11.599 1.00 89.75 138 PHE A O 1
ATOM 1095 N N . ARG A 1 139 ? -9.618 0.503 10.798 1.00 95.00 139 ARG A N 1
ATOM 1096 C CA . ARG A 1 139 ? -9.162 -0.019 12.095 1.00 95.00 139 ARG A CA 1
ATOM 1097 C C . ARG A 1 139 ? -7.674 -0.195 12.224 1.00 95.00 139 ARG A C 1
ATOM 1099 O O . ARG A 1 139 ? -7.165 -0.093 13.339 1.00 95.00 139 ARG A O 1
ATOM 1106 N N . GLY A 1 140 ? -6.955 -0.399 11.131 1.00 95.75 140 GLY A N 1
ATOM 1107 C CA . GLY A 1 140 ? -5.518 -0.525 11.249 1.00 95.75 140 GLY A CA 1
ATOM 1108 C C . GLY A 1 140 ? -4.758 -0.505 9.946 1.00 95.75 140 GLY A C 1
ATOM 1109 O O . GLY A 1 140 ? -5.301 -0.734 8.870 1.00 95.75 140 GLY A O 1
ATOM 1110 N N . ALA A 1 141 ? -3.467 -0.254 10.089 1.00 97.94 141 ALA A N 1
ATOM 1111 C CA . ALA A 1 141 ? -2.484 -0.365 9.034 1.00 97.94 141 ALA A CA 1
ATOM 1112 C C . ALA A 1 141 ? -1.443 -1.422 9.411 1.00 97.94 141 ALA A C 1
ATOM 1114 O O . ALA A 1 141 ? -0.864 -1.393 10.504 1.00 97.94 141 ALA A O 1
ATOM 1115 N N . ILE A 1 142 ? -1.213 -2.349 8.489 1.00 98.31 142 ILE A N 1
ATOM 1116 C CA . ILE A 1 142 ? -0.199 -3.392 8.579 1.00 98.31 142 ILE A CA 1
ATOM 1117 C C . ILE A 1 142 ? 0.834 -3.088 7.504 1.00 98.31 142 ILE A C 1
ATOM 1119 O O . ILE A 1 142 ? 0.521 -3.093 6.321 1.00 98.31 142 ILE A O 1
ATOM 1123 N N . LEU A 1 143 ? 2.057 -2.803 7.922 1.00 97.56 143 LEU A N 1
ATOM 1124 C CA . LEU A 1 143 ? 3.167 -2.467 7.039 1.00 97.56 143 LEU A CA 1
ATOM 1125 C C . LEU A 1 143 ? 4.266 -3.514 7.191 1.00 97.56 143 LEU A C 1
ATOM 1127 O O . LEU A 1 143 ? 4.458 -4.058 8.286 1.00 97.56 143 LEU A O 1
ATOM 1131 N N . GLU A 1 144 ? 4.984 -3.795 6.106 1.00 94.62 144 GLU A N 1
ATOM 1132 C CA . GLU A 1 144 ? 6.118 -4.706 6.174 1.00 94.62 144 GLU A CA 1
ATOM 1133 C C . GLU A 1 144 ? 7.156 -4.221 7.200 1.00 94.62 144 GLU A C 1
ATOM 1135 O O . GLU A 1 144 ? 7.539 -3.048 7.269 1.00 94.62 144 GLU A O 1
ATOM 1140 N N . LYS A 1 145 ? 7.591 -5.153 8.049 1.00 92.31 145 LYS A N 1
ATOM 1141 C CA . LYS A 1 145 ? 8.634 -4.917 9.038 1.00 92.31 145 LYS A CA 1
ATOM 1142 C C . LYS A 1 145 ? 9.982 -4.709 8.348 1.00 92.31 145 LYS A C 1
ATOM 1144 O O . LYS A 1 145 ? 10.410 -5.539 7.555 1.00 92.31 145 LYS A O 1
ATOM 1149 N N . ARG A 1 146 ? 10.715 -3.674 8.755 1.00 90.19 146 ARG A N 1
ATOM 1150 C CA . ARG A 1 146 ? 12.025 -3.344 8.186 1.00 90.19 146 ARG A CA 1
ATOM 1151 C C . ARG A 1 146 ? 13.131 -4.155 8.864 1.00 90.19 146 ARG A C 1
ATOM 1153 O O . ARG A 1 146 ? 13.027 -4.560 10.024 1.00 90.19 146 ARG A O 1
ATOM 1160 N N . GLU A 1 147 ? 14.246 -4.347 8.161 1.00 85.62 147 GLU A N 1
ATOM 1161 C CA . GLU A 1 147 ? 15.396 -5.101 8.690 1.00 85.62 147 GLU A CA 1
ATOM 1162 C C . GLU A 1 147 ? 15.971 -4.483 9.975 1.00 85.62 147 GLU A C 1
ATOM 1164 O O . GLU A 1 147 ? 16.391 -5.184 10.899 1.00 85.62 147 GLU A O 1
ATOM 1169 N N . GLN A 1 148 ? 15.990 -3.149 10.048 1.00 88.31 148 GLN A N 1
ATOM 1170 C CA . GLN A 1 148 ? 16.591 -2.412 11.154 1.00 88.31 148 GLN A CA 1
ATOM 1171 C C . GLN A 1 148 ? 15.519 -1.921 12.128 1.00 88.31 148 GLN A C 1
ATOM 1173 O O . GLN A 1 148 ? 14.696 -1.073 11.793 1.00 88.31 148 GLN A O 1
ATOM 1178 N N . SER A 1 149 ? 15.611 -2.334 13.392 1.00 89.25 149 SER A N 1
ATOM 1179 C CA . SER A 1 149 ? 14.665 -1.916 14.438 1.00 89.25 149 SER A CA 1
ATOM 1180 C C . SER A 1 149 ? 14.599 -0.397 14.652 1.00 89.25 149 SER A C 1
ATOM 1182 O O . SER A 1 149 ? 13.559 0.120 15.053 1.00 89.25 149 SER A O 1
ATOM 1184 N N . ARG A 1 150 ? 15.681 0.346 14.361 1.00 90.81 150 ARG A N 1
ATOM 1185 C CA . ARG A 1 150 ? 15.678 1.822 14.406 1.00 90.81 150 ARG A CA 1
ATOM 1186 C C . ARG A 1 150 ? 14.647 2.423 13.445 1.00 90.81 150 ARG A C 1
ATOM 1188 O O . ARG A 1 150 ? 14.012 3.416 13.781 1.00 90.81 150 ARG A O 1
ATOM 1195 N N . LYS A 1 151 ? 14.474 1.792 12.281 1.00 91.19 151 LYS A N 1
ATOM 1196 C CA . LYS A 1 151 ? 13.561 2.210 11.219 1.00 91.19 151 LYS A CA 1
ATOM 1197 C C . LYS A 1 151 ? 12.114 1.883 11.589 1.00 91.19 151 LYS A C 1
ATOM 1199 O O . LYS A 1 151 ? 11.274 2.774 11.558 1.00 91.19 151 LYS A O 1
ATOM 1204 N N . ASP A 1 152 ? 11.869 0.680 12.111 1.00 92.19 152 ASP A N 1
ATOM 1205 C CA . ASP A 1 152 ? 10.573 0.311 12.702 1.00 92.19 152 ASP A CA 1
ATOM 1206 C C . ASP A 1 152 ? 10.142 1.284 13.816 1.00 92.19 152 ASP A C 1
ATOM 1208 O O . ASP A 1 152 ? 8.986 1.700 13.904 1.00 92.19 152 ASP A O 1
ATOM 1212 N N . ASN A 1 153 ? 11.076 1.664 14.693 1.00 94.06 153 ASN A N 1
ATOM 1213 C CA . ASN A 1 153 ? 10.805 2.611 15.773 1.00 94.06 153 ASN A CA 1
ATOM 1214 C C . ASN A 1 153 ? 10.488 4.018 15.247 1.00 94.06 153 ASN A C 1
ATOM 1216 O O . ASN A 1 153 ? 9.662 4.704 15.849 1.00 94.06 153 ASN A O 1
ATOM 1220 N N . SER A 1 154 ? 11.111 4.431 14.138 1.00 94.62 154 SER A N 1
ATOM 1221 C CA . SER A 1 154 ? 10.803 5.692 13.453 1.00 94.62 154 SER A CA 1
ATOM 1222 C C . SER A 1 154 ? 9.356 5.706 12.957 1.00 94.62 154 SER A C 1
ATOM 1224 O O . SER A 1 154 ? 8.606 6.619 13.302 1.00 94.62 154 SER A O 1
ATOM 1226 N N . ASP A 1 155 ? 8.925 4.646 12.265 1.00 95.31 155 ASP A N 1
ATOM 1227 C CA . ASP A 1 155 ? 7.553 4.526 11.754 1.00 95.31 155 ASP A CA 1
ATOM 1228 C C . ASP A 1 155 ? 6.525 4.527 12.903 1.00 95.31 155 ASP A C 1
ATOM 1230 O O . ASP A 1 155 ? 5.523 5.244 12.871 1.00 95.31 155 ASP A O 1
ATOM 1234 N N . ARG A 1 156 ? 6.801 3.797 13.994 1.00 96.31 156 ARG A N 1
ATOM 1235 C CA . ARG A 1 156 ? 5.942 3.809 15.196 1.00 96.31 156 ARG A CA 1
ATOM 1236 C C . ARG A 1 156 ? 5.868 5.188 15.849 1.00 96.31 156 ARG A C 1
ATOM 1238 O O . ARG A 1 156 ? 4.797 5.595 16.302 1.00 96.31 156 ARG A O 1
ATOM 1245 N N . ALA A 1 157 ? 6.991 5.902 15.929 1.00 97.06 157 ALA A N 1
ATOM 1246 C CA . ALA A 1 157 ? 7.036 7.248 16.490 1.00 97.06 157 ALA A CA 1
ATOM 1247 C C . ALA A 1 157 ? 6.250 8.244 15.625 1.00 97.06 157 ALA A C 1
ATOM 1249 O O . ALA A 1 157 ? 5.531 9.082 16.177 1.00 97.06 157 ALA A O 1
ATOM 1250 N N . LEU A 1 158 ? 6.333 8.121 14.295 1.00 97.50 158 LEU A N 1
ATOM 1251 C CA . LEU A 1 158 ? 5.536 8.903 13.353 1.00 97.50 158 LEU A CA 1
ATOM 1252 C C . LEU A 1 158 ? 4.039 8.692 13.595 1.00 97.50 158 LEU A C 1
ATOM 1254 O O . LEU A 1 158 ? 3.325 9.660 13.852 1.00 97.50 158 LEU A O 1
ATOM 1258 N N . VAL A 1 159 ? 3.569 7.443 13.584 1.00 97.69 159 VAL A N 1
ATOM 1259 C CA . VAL A 1 159 ? 2.141 7.143 13.776 1.00 97.69 159 VAL A CA 1
ATOM 1260 C C . VAL A 1 159 ? 1.646 7.648 15.129 1.00 97.69 159 VAL A C 1
ATOM 1262 O O . VAL A 1 159 ? 0.618 8.322 15.200 1.00 97.69 159 VAL A O 1
ATOM 1265 N N . LYS A 1 160 ? 2.416 7.425 16.200 1.00 97.62 160 LYS A N 1
ATOM 1266 C CA . LYS A 1 160 ? 2.073 7.930 17.535 1.00 97.62 160 LYS A CA 1
ATOM 1267 C C . LYS A 1 160 ? 1.988 9.458 17.569 1.00 97.62 160 LYS A C 1
ATOM 1269 O O . LYS A 1 160 ? 1.102 10.012 18.217 1.00 97.62 160 LYS A O 1
ATOM 1274 N N . LYS A 1 161 ? 2.889 10.156 16.871 1.00 97.88 161 LYS A N 1
ATOM 1275 C CA . LYS A 1 161 ? 2.836 11.617 16.734 1.00 97.88 161 LYS A CA 1
ATOM 1276 C C . LYS A 1 161 ? 1.538 12.050 16.051 1.00 97.88 161 LYS A C 1
ATOM 1278 O O . LYS A 1 161 ? 0.868 12.939 16.567 1.00 97.88 161 LYS A O 1
ATOM 1283 N N . LEU A 1 162 ? 1.158 11.407 14.949 1.00 97.88 162 LEU A N 1
ATOM 1284 C CA . LEU A 1 162 ? -0.071 11.731 14.219 1.00 97.88 162 LEU A CA 1
ATOM 1285 C C . LEU A 1 162 ? -1.340 11.456 15.050 1.00 97.88 162 LEU A C 1
ATOM 1287 O O . LEU A 1 162 ? -2.265 12.269 15.036 1.00 97.88 162 LEU A O 1
ATOM 1291 N N . GLN A 1 163 ? -1.364 10.376 15.839 1.00 96.94 163 GLN A N 1
ATOM 1292 C CA . GLN 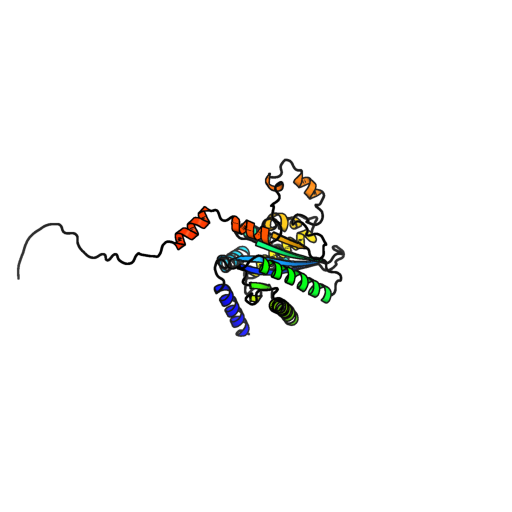A 1 163 ? -2.442 10.088 16.798 1.00 96.94 163 GLN A CA 1
ATOM 1293 C C . GLN A 1 163 ? -2.536 11.157 17.896 1.00 96.94 163 GLN A C 1
ATOM 1295 O O . GLN A 1 163 ? -3.617 11.675 18.172 1.00 96.94 163 GLN A O 1
ATOM 1300 N N . ASN A 1 164 ? -1.404 11.553 18.487 1.00 97.12 164 ASN A N 1
ATOM 1301 C CA . ASN A 1 164 ? -1.363 12.609 19.507 1.00 97.12 164 ASN A CA 1
ATOM 1302 C C . ASN A 1 164 ? -1.812 13.971 18.954 1.00 97.12 164 ASN A C 1
ATOM 1304 O O . ASN A 1 164 ? -2.429 14.761 19.667 1.00 97.12 164 ASN A O 1
ATOM 1308 N N . SER A 1 165 ? -1.532 14.234 17.676 1.00 96.56 165 SER A N 1
ATOM 1309 C CA . SER A 1 165 ? -2.005 15.413 16.946 1.00 96.56 165 SER A CA 1
ATOM 1310 C C . SER A 1 165 ? -3.455 15.297 16.457 1.00 96.56 165 SER A C 1
ATOM 1312 O O . SER A 1 165 ? -3.936 16.225 15.815 1.00 96.56 165 SER A O 1
ATOM 1314 N N . LYS A 1 166 ? -4.162 14.200 16.772 1.00 94.94 166 LYS A N 1
ATOM 1315 C CA . LYS A 1 166 ? -5.552 13.921 16.362 1.00 94.94 166 LYS A CA 1
ATOM 1316 C C . LYS A 1 166 ? -5.764 13.869 14.843 1.00 94.94 166 LYS A C 1
ATOM 1318 O O . LYS A 1 166 ? -6.885 14.049 14.379 1.00 94.94 166 LYS A O 1
ATOM 1323 N N . LEU A 1 167 ? -4.697 13.618 14.084 1.00 94.81 167 LEU A N 1
ATOM 1324 C CA . LEU A 1 167 ? -4.758 13.402 12.636 1.00 94.81 167 LEU A CA 1
ATOM 1325 C C . LEU A 1 167 ? -5.091 11.944 12.297 1.00 94.81 167 LEU A C 1
ATOM 1327 O O . LEU A 1 167 ? -5.674 11.675 11.254 1.00 94.81 167 LEU A O 1
ATOM 1331 N N . LEU A 1 168 ? -4.752 11.013 13.194 1.00 95.06 168 LEU A N 1
ATOM 1332 C CA . LEU A 1 168 ? -5.160 9.611 13.126 1.00 95.06 168 LEU A CA 1
ATOM 1333 C C . LEU A 1 168 ? -6.068 9.272 14.306 1.00 95.06 168 LEU A C 1
ATOM 1335 O O . LEU A 1 168 ? -5.928 9.843 15.393 1.00 95.06 168 LEU A O 1
ATOM 1339 N N . SER A 1 169 ? -6.968 8.307 14.112 1.00 89.25 169 SER A N 1
ATOM 1340 C CA . SER A 1 169 ? -7.773 7.772 15.211 1.00 89.25 169 SER A CA 1
ATOM 1341 C C . SER A 1 169 ? -6.856 7.193 16.302 1.00 89.25 169 SER A C 1
ATOM 1343 O O . SER A 1 169 ? -5.979 6.383 15.986 1.00 89.25 169 SER A O 1
ATOM 1345 N N . PRO A 1 170 ? -7.062 7.536 17.590 1.00 88.12 170 PRO A N 1
ATOM 1346 C CA . PRO A 1 170 ? -6.320 6.922 18.693 1.00 88.12 170 PRO A CA 1
ATOM 1347 C C . PRO A 1 170 ? -6.518 5.403 18.789 1.00 88.12 170 PRO A C 1
ATOM 1349 O O . PRO A 1 170 ? -5.673 4.716 19.350 1.00 88.12 170 PRO A O 1
ATOM 1352 N N . ALA A 1 171 ? -7.629 4.891 18.248 1.00 86.94 171 ALA A N 1
ATOM 1353 C CA . ALA A 1 171 ? -7.948 3.467 18.215 1.00 86.94 171 ALA A CA 1
ATOM 1354 C C . ALA A 1 171 ? -7.373 2.741 16.985 1.00 86.94 171 ALA A C 1
ATOM 1356 O O . ALA A 1 171 ? -7.475 1.522 16.910 1.00 86.94 171 ALA A O 1
ATOM 1357 N N . MET A 1 172 ? -6.786 3.462 16.018 1.00 94.06 172 MET A N 1
ATOM 1358 C CA . MET A 1 172 ? -6.183 2.834 14.840 1.00 94.06 172 MET A CA 1
ATOM 1359 C C . MET A 1 172 ? -4.938 2.041 15.250 1.00 94.06 172 MET A C 1
ATOM 1361 O O . MET A 1 172 ? -4.002 2.586 15.842 1.00 94.06 172 MET A O 1
ATOM 1365 N N . ALA A 1 173 ? -4.930 0.750 14.931 1.00 96.44 173 ALA A N 1
ATOM 1366 C CA . ALA A 1 173 ? -3.810 -0.135 15.194 1.00 96.44 173 ALA A CA 1
ATOM 1367 C C . ALA A 1 173 ? -2.748 -0.022 14.095 1.00 96.44 173 ALA A C 1
ATOM 1369 O O . ALA A 1 173 ? -3.046 -0.157 12.913 1.00 96.44 173 ALA A O 1
ATOM 1370 N N . PHE A 1 174 ? -1.484 0.148 14.482 1.00 97.44 174 PHE A N 1
ATOM 1371 C CA . PHE A 1 174 ? -0.360 0.134 13.547 1.00 97.44 174 PHE A CA 1
ATOM 1372 C C . PHE A 1 174 ? 0.593 -1.016 13.860 1.00 97.44 174 PHE A C 1
ATOM 1374 O O . PHE A 1 174 ? 1.234 -1.050 14.922 1.00 97.44 174 PHE A O 1
ATOM 1381 N N . LYS A 1 175 ? 0.690 -1.970 12.932 1.00 96.88 175 LYS A N 1
ATOM 1382 C CA . LYS A 1 175 ? 1.514 -3.172 13.079 1.00 96.88 175 LYS A CA 1
ATOM 1383 C C . LYS A 1 175 ? 2.589 -3.234 11.995 1.00 96.88 175 LYS A C 1
ATOM 1385 O O . LYS A 1 175 ? 2.345 -2.930 10.836 1.00 96.88 175 LYS A O 1
ATOM 1390 N N . LEU A 1 176 ? 3.785 -3.650 12.413 1.00 96.00 176 LEU A N 1
ATOM 1391 C CA . LEU A 1 176 ? 4.927 -3.924 11.541 1.00 96.00 176 LEU A CA 1
ATOM 1392 C C . LEU A 1 176 ? 5.148 -5.433 11.541 1.00 96.00 176 LEU A C 1
ATOM 1394 O O . LEU A 1 176 ? 5.526 -5.987 12.580 1.00 96.00 176 LEU A O 1
ATOM 1398 N N . ILE A 1 177 ? 4.843 -6.084 10.422 1.00 95.44 177 ILE A N 1
ATOM 1399 C CA . ILE A 1 177 ? 4.700 -7.541 10.312 1.00 95.44 177 ILE A CA 1
ATOM 1400 C C . ILE A 1 177 ? 5.541 -8.054 9.142 1.00 95.44 177 ILE A C 1
ATOM 1402 O O . ILE A 1 177 ? 5.767 -7.343 8.175 1.00 95.44 177 ILE A O 1
ATOM 1406 N N . SER A 1 178 ? 6.065 -9.275 9.247 1.00 91.88 178 SER A N 1
ATOM 1407 C CA . SER A 1 178 ? 6.768 -9.909 8.126 1.00 91.88 178 SER A CA 1
ATOM 1408 C C . SER A 1 178 ? 5.758 -10.511 7.140 1.00 91.88 178 SER A C 1
ATOM 1410 O O . SER A 1 178 ? 4.787 -11.116 7.602 1.00 91.88 178 SER A O 1
ATOM 1412 N N . PRO A 1 179 ? 6.011 -10.475 5.820 1.00 91.94 179 PRO A N 1
ATOM 1413 C CA . PRO A 1 179 ? 5.168 -11.147 4.825 1.00 91.94 179 PRO A CA 1
ATOM 1414 C C . PRO A 1 179 ? 5.105 -12.676 4.996 1.00 91.94 179 PRO A C 1
ATOM 1416 O O . PRO A 1 179 ? 4.218 -13.323 4.450 1.00 91.94 179 PRO A O 1
ATOM 1419 N N . GLN A 1 180 ? 6.009 -13.278 5.783 1.00 88.62 180 GLN A N 1
ATOM 1420 C CA . GLN A 1 180 ? 5.920 -14.693 6.176 1.00 88.62 180 GLN A CA 1
ATOM 1421 C C . GLN A 1 180 ? 4.859 -14.954 7.260 1.00 88.62 180 GLN A C 1
ATOM 1423 O O . GLN A 1 180 ? 4.430 -16.092 7.440 1.00 88.62 180 GLN A O 1
ATOM 1428 N N . ILE A 1 181 ? 4.488 -13.920 8.022 1.00 91.62 181 ILE A N 1
ATOM 1429 C CA . ILE A 1 181 ? 3.487 -13.977 9.095 1.00 91.62 181 ILE A CA 1
ATOM 1430 C C . ILE A 1 181 ? 2.100 -13.653 8.540 1.00 91.62 181 ILE A C 1
ATOM 1432 O O . ILE A 1 181 ? 1.153 -14.365 8.856 1.00 91.62 181 ILE A O 1
ATOM 1436 N N . ASP A 1 182 ? 1.986 -12.601 7.726 1.00 95.56 182 ASP A N 1
ATOM 1437 C CA . ASP A 1 182 ? 0.728 -12.192 7.102 1.00 95.56 182 ASP A CA 1
ATOM 1438 C C . ASP A 1 182 ? 0.910 -12.056 5.590 1.00 95.56 182 ASP A C 1
ATOM 1440 O O . ASP A 1 182 ? 1.555 -11.124 5.104 1.00 95.56 182 ASP A O 1
ATOM 1444 N N . ARG A 1 183 ? 0.332 -13.008 4.853 1.00 96.56 183 ARG A N 1
ATOM 1445 C CA . ARG A 1 183 ? 0.462 -13.103 3.394 1.00 96.56 183 ARG A CA 1
ATOM 1446 C C . ARG A 1 183 ? -0.269 -11.988 2.657 1.00 96.56 183 ARG A C 1
ATOM 1448 O O . ARG A 1 183 ? 0.047 -11.733 1.504 1.00 96.56 183 ARG A O 1
ATOM 1455 N N . ASN A 1 184 ? -1.185 -11.269 3.305 1.00 97.88 184 ASN A N 1
ATOM 1456 C CA . ASN A 1 184 ? -1.853 -10.134 2.668 1.00 97.88 184 ASN A CA 1
ATOM 1457 C C . ASN A 1 184 ? -0.871 -8.991 2.346 1.00 97.88 184 ASN A C 1
ATOM 1459 O O . ASN A 1 184 ? -1.182 -8.151 1.507 1.00 97.88 184 ASN A O 1
ATOM 1463 N N . LEU A 1 185 ? 0.339 -8.988 2.931 1.00 98.06 185 LEU A N 1
ATOM 1464 C CA . LEU A 1 185 ? 1.439 -8.100 2.531 1.00 98.06 185 LEU A CA 1
ATOM 1465 C C . LEU A 1 185 ? 1.964 -8.370 1.107 1.00 98.06 185 LEU A C 1
ATOM 1467 O O . LEU A 1 185 ? 2.602 -7.502 0.524 1.00 98.06 185 LEU A O 1
ATOM 1471 N N . TRP A 1 186 ? 1.649 -9.516 0.498 1.00 98.38 186 TRP A N 1
ATOM 1472 C CA . TRP A 1 186 ? 2.016 -9.808 -0.894 1.00 98.38 186 TRP A CA 1
ATOM 1473 C C . TRP A 1 186 ? 1.218 -8.968 -1.902 1.00 98.38 186 TRP A C 1
ATOM 1475 O O . TRP A 1 186 ? 1.675 -8.732 -3.021 1.00 98.38 186 TRP A O 1
ATOM 1485 N N . LEU A 1 187 ? 0.029 -8.497 -1.510 1.00 98.31 187 LEU A N 1
ATOM 1486 C CA . LEU A 1 187 ? -0.831 -7.651 -2.338 1.00 98.31 187 LEU A CA 1
ATOM 1487 C C . LEU A 1 187 ? -0.209 -6.271 -2.599 1.00 98.31 187 LEU A C 1
ATOM 1489 O O . LEU A 1 187 ? -0.030 -5.928 -3.771 1.00 98.31 187 LEU A O 1
ATOM 1493 N N . PRO A 1 188 ? 0.135 -5.464 -1.570 1.00 98.00 188 PRO A N 1
ATOM 1494 C CA . PRO A 1 188 ? 0.765 -4.176 -1.805 1.00 98.00 188 PRO A CA 1
ATOM 1495 C C . PRO A 1 188 ? 2.158 -4.311 -2.426 1.00 98.00 188 PRO A C 1
ATOM 1497 O O . PRO A 1 188 ? 2.487 -3.455 -3.233 1.00 98.00 188 PRO A O 1
ATOM 1500 N N . ASP A 1 189 ? 2.928 -5.374 -2.163 1.00 97.81 189 ASP A N 1
ATOM 1501 C CA . ASP A 1 189 ? 4.209 -5.636 -2.853 1.00 97.81 189 ASP A CA 1
ATOM 1502 C C . ASP A 1 189 ? 4.005 -5.838 -4.368 1.00 97.81 189 ASP A C 1
ATOM 1504 O O . ASP A 1 189 ? 4.657 -5.204 -5.207 1.00 97.81 189 ASP A O 1
ATOM 1508 N N . THR A 1 190 ? 2.994 -6.627 -4.748 1.00 98.25 190 THR A N 1
ATOM 1509 C CA . THR A 1 190 ? 2.607 -6.826 -6.156 1.00 98.25 190 THR A CA 1
ATOM 1510 C C . THR A 1 190 ? 2.135 -5.522 -6.803 1.00 98.25 190 THR A C 1
ATOM 1512 O O . THR A 1 190 ? 2.599 -5.153 -7.888 1.00 98.25 190 THR A O 1
ATOM 1515 N N . ALA A 1 191 ? 1.247 -4.782 -6.134 1.00 97.50 191 ALA A N 1
ATOM 1516 C CA . ALA A 1 191 ? 0.725 -3.517 -6.641 1.00 97.50 191 ALA A CA 1
ATOM 1517 C C . ALA A 1 191 ? 1.804 -2.426 -6.723 1.00 97.50 191 ALA A C 1
ATOM 1519 O O . ALA A 1 191 ? 1.862 -1.696 -7.716 1.00 97.50 191 ALA A O 1
ATOM 1520 N N . ALA A 1 192 ? 2.699 -2.343 -5.737 1.00 96.69 192 ALA A N 1
ATOM 1521 C CA . ALA A 1 192 ? 3.823 -1.416 -5.716 1.00 96.69 192 ALA A CA 1
ATOM 1522 C C . ALA A 1 192 ? 4.809 -1.721 -6.849 1.00 96.69 192 ALA A C 1
ATOM 1524 O O . ALA A 1 192 ? 5.274 -0.799 -7.524 1.00 96.69 192 ALA A O 1
ATOM 1525 N N . MET A 1 193 ? 5.088 -2.996 -7.131 1.00 96.81 193 MET A N 1
ATOM 1526 C CA . MET A 1 193 ? 5.898 -3.380 -8.286 1.00 96.81 193 MET A CA 1
ATOM 1527 C C . MET A 1 193 ? 5.221 -3.006 -9.607 1.00 96.81 193 MET A C 1
ATOM 1529 O O . MET A 1 193 ? 5.854 -2.374 -10.456 1.00 96.81 193 MET A O 1
ATOM 1533 N N . ALA A 1 194 ? 3.938 -3.332 -9.786 1.00 95.88 194 ALA A N 1
ATOM 1534 C CA . ALA A 1 194 ? 3.196 -2.953 -10.989 1.00 95.88 194 ALA A CA 1
ATOM 1535 C C . ALA A 1 194 ? 3.210 -1.427 -11.189 1.00 95.88 194 ALA A C 1
ATOM 1537 O O . ALA A 1 194 ? 3.515 -0.946 -12.282 1.00 95.88 194 ALA A O 1
ATOM 1538 N N . TYR A 1 195 ? 2.979 -0.661 -10.118 1.00 94.12 195 TYR A N 1
ATOM 1539 C CA . TYR A 1 195 ? 3.040 0.798 -10.138 1.00 94.12 195 TYR A CA 1
ATOM 1540 C C . TYR A 1 195 ? 4.442 1.307 -10.502 1.00 94.12 195 TYR A C 1
ATOM 1542 O O . TYR A 1 195 ? 4.589 2.116 -11.418 1.00 94.12 195 TYR A O 1
ATOM 1550 N N . ARG A 1 196 ? 5.499 0.776 -9.873 1.00 92.38 196 ARG A N 1
ATOM 1551 C CA . ARG A 1 196 ? 6.903 1.121 -10.168 1.00 92.38 196 ARG A CA 1
ATOM 1552 C C . ARG A 1 196 ? 7.232 0.955 -11.645 1.00 92.38 196 ARG A C 1
ATOM 1554 O O . ARG A 1 196 ? 7.970 1.769 -12.206 1.00 92.38 196 ARG A O 1
ATOM 1561 N N . ARG A 1 197 ? 6.730 -0.104 -12.282 1.00 90.31 197 ARG A N 1
ATOM 1562 C CA . ARG A 1 197 ? 7.020 -0.401 -13.692 1.00 90.31 197 ARG A CA 1
ATOM 1563 C C . ARG A 1 197 ? 6.366 0.589 -14.650 1.00 90.31 197 ARG A C 1
ATOM 1565 O O . ARG A 1 197 ? 6.956 0.848 -15.696 1.00 90.31 197 ARG A O 1
ATOM 1572 N N . THR A 1 198 ? 5.255 1.224 -14.266 1.00 87.12 198 THR A N 1
ATOM 1573 C CA . THR A 1 198 ? 4.660 2.322 -15.054 1.00 87.12 198 THR A CA 1
ATOM 1574 C C . THR A 1 198 ? 5.644 3.487 -15.208 1.00 87.12 198 THR A C 1
ATOM 1576 O O . THR A 1 198 ? 5.773 4.056 -16.288 1.00 87.12 198 THR A O 1
ATOM 1579 N N . ILE A 1 199 ? 6.405 3.779 -14.148 1.00 85.31 199 ILE A N 1
ATOM 1580 C CA . ILE A 1 199 ? 7.359 4.891 -14.086 1.00 85.31 199 ILE A CA 1
ATOM 1581 C C . ILE A 1 199 ? 8.717 4.497 -14.683 1.00 85.31 199 ILE A C 1
ATOM 1583 O O . ILE A 1 199 ? 9.321 5.247 -15.445 1.00 85.31 199 ILE A O 1
ATOM 1587 N N . THR A 1 200 ? 9.223 3.319 -14.317 1.00 82.88 200 THR A N 1
ATOM 1588 C CA . THR A 1 200 ? 10.617 2.920 -14.589 1.00 82.88 200 THR A CA 1
ATOM 1589 C C . THR A 1 200 ? 10.806 2.153 -15.895 1.00 82.88 200 THR A C 1
ATOM 1591 O O . THR A 1 200 ? 11.931 2.059 -16.379 1.00 82.88 200 THR A O 1
ATOM 1594 N N . HIS A 1 201 ? 9.735 1.607 -16.480 1.00 82.94 201 HIS A N 1
ATOM 1595 C CA . HIS A 1 201 ? 9.799 0.797 -17.699 1.00 82.94 201 HIS A CA 1
ATOM 1596 C C . HIS A 1 201 ? 8.847 1.289 -18.810 1.00 82.94 201 HIS A C 1
ATOM 1598 O O . HIS A 1 201 ? 8.207 0.465 -19.464 1.00 82.94 201 HIS A O 1
ATOM 1604 N N . PRO A 1 202 ? 8.767 2.603 -19.103 1.00 75.19 202 PRO A N 1
ATOM 1605 C CA . PRO A 1 202 ? 7.694 3.200 -19.916 1.00 75.19 202 PRO A CA 1
ATOM 1606 C C . PRO A 1 202 ? 7.606 2.693 -21.368 1.00 75.19 202 PRO A C 1
ATOM 1608 O O . PRO A 1 202 ? 6.635 2.975 -22.067 1.00 75.19 202 PRO A O 1
ATOM 1611 N N . TYR A 1 203 ? 8.612 1.956 -21.843 1.00 75.38 203 TYR A N 1
ATOM 1612 C CA . TYR A 1 203 ? 8.707 1.479 -23.223 1.00 75.38 203 TYR A CA 1
ATOM 1613 C C . TYR A 1 203 ? 8.496 -0.034 -23.391 1.00 75.38 203 TYR A C 1
ATOM 1615 O O . TYR A 1 203 ? 8.623 -0.529 -24.509 1.00 75.38 203 TYR A O 1
ATOM 1623 N N . ASN A 1 204 ? 8.167 -0.779 -22.329 1.00 80.19 204 ASN A N 1
ATOM 1624 C CA . ASN A 1 204 ? 7.824 -2.202 -22.429 1.00 80.19 204 ASN A CA 1
ATOM 1625 C C . ASN A 1 204 ? 6.385 -2.482 -21.962 1.00 80.19 204 ASN A C 1
ATOM 1627 O O . ASN A 1 204 ? 5.747 -1.644 -21.326 1.00 80.19 204 ASN A O 1
ATOM 1631 N N . GLU A 1 205 ? 5.869 -3.668 -22.289 1.00 79.94 205 GLU A N 1
ATOM 1632 C CA . GLU A 1 205 ? 4.486 -4.070 -21.980 1.00 79.94 205 GLU A CA 1
ATOM 1633 C C . GLU A 1 205 ? 4.160 -4.007 -20.485 1.00 79.94 205 GLU A C 1
ATOM 1635 O O . GLU A 1 205 ? 3.061 -3.637 -20.090 1.00 79.94 205 GLU A O 1
ATOM 1640 N N . THR A 1 206 ? 5.152 -4.268 -19.639 1.00 84.62 206 THR A N 1
ATOM 1641 C CA . THR A 1 206 ? 4.965 -4.337 -18.191 1.00 84.62 206 THR A CA 1
ATOM 1642 C C . THR A 1 206 ? 4.651 -2.985 -17.543 1.00 84.62 206 THR A C 1
ATOM 1644 O O . THR A 1 206 ? 4.184 -2.942 -16.409 1.00 84.62 206 THR A O 1
ATOM 1647 N N . SER A 1 207 ? 4.885 -1.877 -18.258 1.00 83.69 207 SER A N 1
ATOM 1648 C CA . SER A 1 207 ? 4.422 -0.549 -17.838 1.00 83.69 207 SER A CA 1
ATOM 1649 C C . SER A 1 207 ? 2.901 -0.438 -17.780 1.00 83.69 207 SER A C 1
ATOM 1651 O O . SER A 1 207 ? 2.391 0.417 -17.062 1.00 83.69 207 SER A O 1
ATOM 1653 N N . GLN A 1 208 ? 2.181 -1.283 -18.524 1.00 84.31 208 GLN A N 1
ATOM 1654 C CA . GLN A 1 208 ? 0.725 -1.230 -18.617 1.00 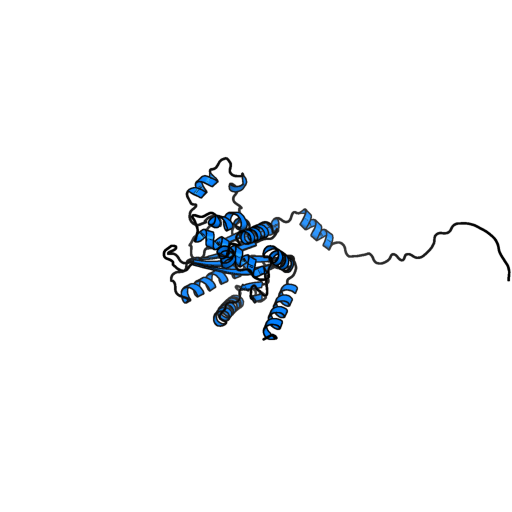84.31 208 GLN A CA 1
ATOM 1655 C C . GLN A 1 208 ? 0.035 -2.021 -17.505 1.00 84.31 208 GLN A C 1
ATOM 1657 O O . GLN A 1 208 ? -1.119 -1.747 -17.209 1.00 84.31 208 GLN A O 1
ATOM 1662 N N . TRP A 1 209 ? 0.730 -2.930 -16.812 1.00 89.88 209 TRP A N 1
ATOM 1663 C CA . TRP A 1 209 ? 0.114 -3.840 -15.839 1.00 89.88 209 TRP A CA 1
ATOM 1664 C C . TRP A 1 209 ? -0.694 -3.140 -14.741 1.00 89.88 209 TRP A C 1
ATOM 1666 O O . TRP A 1 209 ? -1.805 -3.560 -14.433 1.00 89.88 209 TRP A O 1
ATOM 1676 N N . PHE A 1 210 ? -0.193 -2.042 -14.168 1.00 91.75 210 PHE A N 1
ATOM 1677 C CA . PHE A 1 210 ? -0.986 -1.290 -13.190 1.00 91.75 210 PHE A CA 1
ATOM 1678 C C . PHE A 1 210 ? -2.232 -0.664 -13.830 1.00 91.75 210 PHE A C 1
ATOM 1680 O O . PHE A 1 210 ? -3.306 -0.707 -13.237 1.00 91.75 210 PHE A O 1
ATOM 1687 N N . GLY A 1 211 ? -2.096 -0.104 -15.036 1.00 84.88 211 GLY A N 1
ATOM 1688 C CA . GLY A 1 211 ? -3.197 0.473 -15.811 1.00 84.88 211 GLY A CA 1
ATOM 1689 C C . GLY A 1 211 ? -4.284 -0.552 -16.126 1.00 84.88 211 GLY A C 1
ATOM 1690 O O . GLY A 1 211 ? -5.452 -0.346 -15.803 1.00 84.88 211 GLY A O 1
ATOM 1691 N N . ASP A 1 212 ? -3.873 -1.681 -16.694 1.00 84.50 212 ASP A N 1
ATOM 1692 C CA . ASP A 1 212 ? -4.758 -2.722 -17.208 1.00 84.50 212 ASP A CA 1
ATOM 1693 C C . ASP A 1 212 ? -5.487 -3.477 -16.088 1.00 84.50 212 ASP A C 1
ATOM 1695 O O . ASP A 1 212 ? -6.676 -3.779 -16.213 1.00 84.50 212 ASP A O 1
ATOM 1699 N N . TYR A 1 213 ? -4.795 -3.766 -14.980 1.00 89.88 213 TYR A N 1
ATOM 1700 C CA . TYR A 1 213 ? -5.341 -4.610 -13.915 1.00 89.88 213 TYR A CA 1
ATOM 1701 C C . TYR A 1 213 ? -5.880 -3.814 -12.728 1.00 89.88 213 TYR A C 1
ATOM 1703 O O . TYR A 1 213 ? -6.928 -4.157 -12.182 1.00 89.88 213 TYR A O 1
ATOM 1711 N N . LEU A 1 214 ? -5.182 -2.758 -12.305 1.00 90.75 214 LEU A N 1
ATOM 1712 C CA . LEU A 1 214 ? -5.388 -2.178 -10.976 1.00 90.75 214 LEU A CA 1
ATOM 1713 C C . LEU A 1 214 ? -5.996 -0.774 -11.007 1.00 90.75 214 LEU A C 1
ATOM 1715 O O . LEU A 1 214 ? -6.763 -0.444 -10.110 1.00 90.75 214 LEU A O 1
ATOM 1719 N N . GLN A 1 215 ? -5.736 0.045 -12.033 1.00 86.06 215 GLN A N 1
ATOM 1720 C CA . GLN A 1 215 ? -6.061 1.480 -12.038 1.00 86.06 215 GLN A CA 1
ATOM 1721 C C . GLN A 1 215 ? -7.531 1.787 -11.727 1.00 86.06 215 GLN A C 1
ATOM 1723 O O . GLN A 1 215 ? -7.819 2.738 -11.007 1.00 86.06 215 GLN A O 1
ATOM 1728 N N . LYS A 1 216 ? -8.470 0.970 -12.215 1.00 81.31 216 LYS A N 1
ATOM 1729 C CA . LYS A 1 216 ? -9.910 1.132 -11.940 1.00 81.31 216 LYS A CA 1
ATOM 1730 C C . LYS A 1 216 ? -10.259 1.024 -10.445 1.00 81.31 216 LYS A C 1
ATOM 1732 O O . LYS A 1 216 ? -11.281 1.558 -10.014 1.00 81.31 216 LYS A O 1
ATOM 1737 N N . PHE A 1 217 ? -9.442 0.307 -9.684 1.00 82.94 217 PHE A N 1
ATOM 1738 C CA . PHE A 1 217 ? -9.591 0.052 -8.252 1.00 82.94 217 PHE A CA 1
ATOM 1739 C C . PHE A 1 217 ? -8.658 0.928 -7.407 1.00 82.94 217 PHE A C 1
ATOM 1741 O O . PHE A 1 217 ? -8.667 0.817 -6.183 1.00 82.94 217 PHE A O 1
ATOM 1748 N N . SER A 1 218 ? -7.876 1.792 -8.060 1.00 83.25 218 SER A N 1
ATOM 1749 C CA . SER A 1 218 ? -6.800 2.550 -7.439 1.00 83.25 218 SER A CA 1
ATOM 1750 C C . SER A 1 218 ? -7.123 4.032 -7.297 1.00 83.25 218 SER A C 1
ATOM 1752 O O . SER A 1 218 ? -7.677 4.664 -8.196 1.00 83.25 218 SER A O 1
ATOM 1754 N N . HIS A 1 219 ? -6.657 4.616 -6.199 1.00 82.56 219 HIS A N 1
ATOM 1755 C CA . HIS A 1 219 ? -6.519 6.052 -6.022 1.00 82.56 219 HIS A CA 1
ATOM 1756 C C . HIS A 1 219 ? -5.037 6.416 -5.894 1.00 82.56 219 HIS A C 1
ATOM 1758 O O . HIS A 1 219 ? -4.339 5.848 -5.059 1.00 82.56 219 HIS A O 1
ATOM 1764 N N . VAL A 1 220 ? -4.550 7.347 -6.717 1.00 82.75 220 VAL A N 1
ATOM 1765 C CA . VAL A 1 220 ? -3.142 7.772 -6.709 1.00 82.75 220 VAL A CA 1
ATOM 1766 C C . VAL A 1 220 ? -3.055 9.237 -6.295 1.00 82.75 220 VAL A C 1
ATOM 1768 O O . VAL A 1 220 ? -3.597 10.103 -6.978 1.00 82.75 220 VAL A O 1
ATOM 1771 N N . THR A 1 221 ? -2.333 9.501 -5.210 1.00 79.81 221 THR A N 1
ATOM 1772 C CA . THR A 1 221 ? -2.038 10.836 -4.689 1.00 79.81 221 THR A CA 1
ATOM 1773 C C . THR A 1 221 ? -0.567 11.162 -4.945 1.00 79.81 221 THR A C 1
ATOM 1775 O O . THR A 1 221 ? 0.324 10.493 -4.416 1.00 79.81 221 THR A O 1
ATOM 1778 N N . VAL A 1 222 ? -0.296 12.203 -5.737 1.00 81.69 222 VAL A N 1
ATOM 1779 C CA . VAL A 1 222 ? 1.059 12.737 -5.954 1.00 81.69 222 VAL A CA 1
ATOM 1780 C C . VAL A 1 222 ? 1.262 13.954 -5.055 1.00 81.69 222 VAL A C 1
ATOM 1782 O O . VAL A 1 222 ? 0.528 14.935 -5.151 1.00 81.69 222 VAL A O 1
ATOM 1785 N N . LEU A 1 223 ? 2.249 13.895 -4.165 1.00 75.62 223 LEU A N 1
ATOM 1786 C CA . LEU A 1 223 ? 2.551 14.967 -3.221 1.00 75.62 223 LEU A CA 1
ATOM 1787 C C . LEU A 1 223 ? 3.461 16.023 -3.843 1.00 75.62 223 LEU A C 1
ATOM 1789 O O . LEU A 1 223 ? 4.332 15.717 -4.655 1.00 75.62 223 LEU A O 1
ATOM 1793 N N . ASN A 1 224 ? 3.309 17.260 -3.367 1.00 64.25 224 ASN A N 1
ATOM 1794 C CA . ASN A 1 224 ? 4.130 18.423 -3.723 1.00 64.25 224 ASN A CA 1
ATOM 1795 C C . ASN A 1 224 ? 4.009 18.905 -5.182 1.00 64.25 224 ASN A C 1
ATOM 1797 O O . ASN A 1 224 ? 4.704 19.845 -5.567 1.00 64.25 224 ASN A O 1
ATOM 1801 N N . GLU A 1 225 ? 3.093 18.351 -5.975 1.00 55.06 225 GLU A N 1
ATOM 1802 C CA . GLU A 1 225 ? 2.613 19.006 -7.190 1.00 55.06 225 GLU A CA 1
ATOM 1803 C C . GLU A 1 225 ? 1.458 19.943 -6.800 1.00 55.06 225 GLU A C 1
ATOM 1805 O O . GLU A 1 225 ? 0.480 19.523 -6.190 1.00 55.06 225 GLU A O 1
ATOM 1810 N N . ASN A 1 226 ? 1.548 21.237 -7.134 1.00 33.16 226 ASN A N 1
ATOM 1811 C CA . ASN A 1 226 ? 0.495 22.246 -6.882 1.00 33.16 226 ASN A CA 1
ATOM 1812 C C . ASN A 1 226 ? -0.790 22.025 -7.709 1.00 33.16 226 ASN A C 1
ATOM 1814 O O . ASN A 1 226 ? -1.631 22.909 -7.868 1.00 33.16 226 ASN A O 1
ATOM 1818 N N . THR A 1 227 ? -0.949 20.833 -8.247 1.00 33.81 227 THR A N 1
ATOM 1819 C CA . THR A 1 227 ? -2.121 20.356 -8.941 1.00 33.81 227 THR A CA 1
ATOM 1820 C C . THR A 1 227 ? -2.517 19.104 -8.203 1.00 33.81 227 THR A C 1
ATOM 1822 O O . THR A 1 227 ? -1.739 18.163 -8.188 1.00 33.81 227 THR A O 1
ATOM 1825 N N . ASN A 1 228 ? -3.714 19.090 -7.615 1.00 33.22 228 ASN A N 1
ATOM 1826 C CA . ASN A 1 228 ? -4.476 17.859 -7.460 1.00 33.22 228 ASN A CA 1
ATOM 1827 C C . ASN A 1 228 ? -4.431 17.184 -8.839 1.00 33.22 228 ASN A C 1
ATOM 1829 O O . ASN A 1 228 ? -5.113 17.684 -9.746 1.00 33.22 228 ASN A O 1
ATOM 1833 N N . PRO A 1 229 ? -3.560 16.186 -9.077 1.00 31.61 229 PRO A N 1
ATOM 1834 C CA . PRO A 1 229 ? -3.559 15.528 -10.352 1.00 31.61 229 PRO A CA 1
ATOM 1835 C C . PRO A 1 229 ? -4.855 14.747 -10.292 1.00 31.61 229 PRO A C 1
ATOM 1837 O O . PRO A 1 229 ? -5.035 13.838 -9.484 1.00 31.61 229 PRO A O 1
ATOM 1840 N N . ASP A 1 230 ? -5.811 15.180 -11.100 1.00 34.38 230 ASP A N 1
ATOM 1841 C CA . ASP A 1 230 ? -6.861 14.305 -11.573 1.00 34.38 230 ASP A CA 1
ATOM 1842 C C . ASP A 1 230 ? -6.270 12.887 -11.707 1.00 34.38 230 ASP A C 1
ATOM 1844 O O . ASP A 1 230 ? -5.202 12.767 -12.310 1.00 34.38 230 ASP A O 1
ATOM 1848 N N . PRO A 1 231 ? -6.880 11.825 -11.153 1.00 37.75 231 PRO A N 1
ATOM 1849 C CA . PRO A 1 231 ? -6.342 10.458 -11.208 1.00 37.75 231 PRO A CA 1
ATOM 1850 C C . PRO A 1 231 ? -6.080 9.936 -12.643 1.00 37.75 231 PRO A C 1
ATOM 1852 O O . PRO A 1 231 ? -5.601 8.818 -12.831 1.00 37.75 231 PRO A O 1
ATOM 1855 N N . ARG A 1 232 ? -6.377 10.751 -13.666 1.00 35.38 232 ARG A N 1
ATOM 1856 C CA . ARG A 1 232 ? -6.008 10.616 -15.081 1.00 35.38 232 ARG A CA 1
ATOM 1857 C C . ARG A 1 232 ? -4.639 11.203 -15.471 1.00 35.38 232 ARG A C 1
ATOM 1859 O O . ARG A 1 232 ? -4.190 10.939 -16.585 1.00 35.38 232 ARG A O 1
ATOM 1866 N N . VAL A 1 233 ? -3.960 11.974 -14.621 1.00 34.16 233 VAL A N 1
ATOM 1867 C CA . VAL A 1 233 ? -2.610 12.502 -14.890 1.00 34.16 233 VAL A CA 1
ATOM 1868 C C . VAL A 1 233 ? -1.585 11.450 -14.477 1.00 34.16 233 VAL A C 1
ATOM 1870 O O . VAL A 1 233 ? -0.839 11.576 -13.513 1.00 34.16 233 VAL A O 1
ATOM 1873 N N . LEU A 1 234 ? -1.568 10.375 -15.261 1.00 37.12 234 LEU A N 1
ATOM 1874 C CA . LEU A 1 234 ? -0.345 9.621 -15.494 1.00 37.12 234 LEU A CA 1
ATOM 1875 C C . LEU A 1 234 ? 0.710 10.597 -16.055 1.00 37.12 234 LEU A C 1
ATOM 1877 O O . LEU A 1 234 ? 0.333 11.540 -16.765 1.00 37.12 234 LEU A O 1
ATOM 1881 N N . PRO A 1 235 ? 2.016 10.396 -15.802 1.00 30.91 235 PRO A N 1
ATOM 1882 C CA . PRO A 1 235 ? 3.045 11.109 -16.551 1.00 30.91 235 PRO A CA 1
ATOM 1883 C C . PRO A 1 235 ? 2.737 10.980 -18.049 1.00 30.91 235 PRO A C 1
ATOM 1885 O O . PRO A 1 235 ? 2.543 9.873 -18.541 1.00 30.91 235 PRO A O 1
ATOM 1888 N N . ILE A 1 236 ? 2.596 12.137 -18.708 1.00 32.78 236 ILE A N 1
ATOM 1889 C CA . ILE A 1 236 ? 2.389 12.392 -20.145 1.00 32.78 236 ILE A CA 1
ATOM 1890 C C . ILE A 1 236 ? 2.067 11.127 -20.959 1.00 32.78 236 ILE A C 1
ATOM 1892 O O . ILE A 1 236 ? 2.965 10.348 -21.279 1.00 32.78 236 ILE A O 1
ATOM 1896 N N . MET A 1 237 ? 0.799 10.974 -21.367 1.00 31.38 237 MET A N 1
ATOM 1897 C CA . MET A 1 237 ? 0.380 9.951 -22.332 1.00 31.38 237 MET A CA 1
ATOM 1898 C C . MET A 1 237 ? 1.378 9.862 -23.491 1.00 31.38 237 MET A C 1
ATOM 1900 O O . MET A 1 237 ? 1.541 10.815 -24.260 1.00 31.38 237 MET A O 1
ATOM 1904 N N . SER A 1 238 ? 2.041 8.713 -23.626 1.00 38.00 238 SER A N 1
ATOM 1905 C CA . SER A 1 238 ? 2.941 8.474 -24.751 1.00 38.00 238 SER A CA 1
ATOM 1906 C C . SER A 1 238 ? 2.167 8.565 -26.076 1.00 38.00 238 SER A C 1
ATOM 1908 O O . SER A 1 238 ? 0.970 8.274 -26.137 1.00 38.00 238 SER A O 1
ATOM 1910 N N . GLU A 1 239 ? 2.839 8.911 -27.177 1.00 32.94 239 GLU A N 1
ATOM 1911 C CA . GLU A 1 239 ? 2.246 8.918 -28.532 1.00 32.94 239 GLU A CA 1
ATOM 1912 C C . GLU A 1 239 ? 1.590 7.570 -28.911 1.00 32.94 239 GLU A C 1
ATOM 1914 O O . GLU A 1 239 ? 0.714 7.505 -29.773 1.00 32.94 239 GLU A O 1
ATOM 1919 N N . ARG A 1 240 ? 1.960 6.480 -28.225 1.00 31.97 240 ARG A N 1
ATOM 1920 C CA . ARG A 1 240 ? 1.337 5.158 -28.356 1.00 31.97 240 ARG A CA 1
ATOM 1921 C C . ARG A 1 240 ? -0.023 5.071 -27.651 1.00 31.97 240 ARG A C 1
ATOM 1923 O O . ARG A 1 240 ? -0.946 4.504 -28.223 1.00 31.97 240 ARG A O 1
ATOM 1930 N N . MET A 1 241 ? -0.181 5.680 -26.476 1.00 33.75 241 MET A N 1
ATOM 1931 C CA . MET A 1 241 ? -1.468 5.761 -25.765 1.00 33.75 241 MET A CA 1
ATOM 1932 C C . MET A 1 241 ? -2.475 6.631 -26.528 1.00 33.75 241 MET A C 1
ATOM 1934 O O . MET A 1 241 ? -3.641 6.261 -26.634 1.00 33.75 241 MET A O 1
ATOM 1938 N N . LYS A 1 242 ? -2.011 7.712 -27.179 1.00 37.03 242 LYS A N 1
ATOM 1939 C CA . LYS A 1 242 ? -2.841 8.510 -28.103 1.00 37.03 242 LYS A CA 1
ATOM 1940 C C . LYS A 1 242 ? -3.314 7.704 -29.318 1.00 37.03 242 LYS A C 1
ATOM 1942 O O . LYS A 1 242 ? -4.406 7.948 -29.817 1.00 37.03 242 LYS A O 1
ATOM 1947 N N . LYS A 1 243 ? -2.513 6.750 -29.808 1.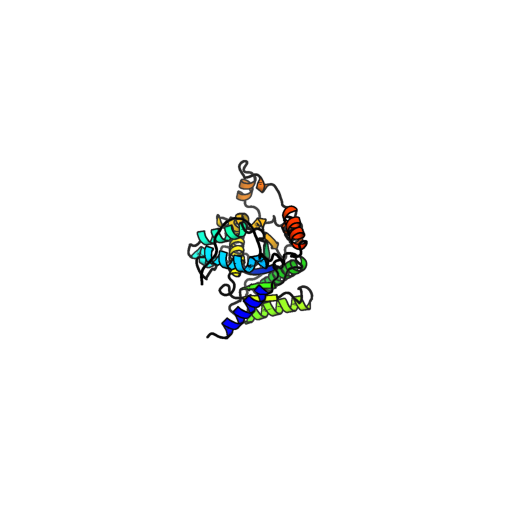00 34.88 243 LYS A N 1
ATOM 1948 C CA . LYS A 1 243 ? -2.906 5.860 -30.916 1.00 34.88 243 LYS A CA 1
ATOM 1949 C C . LYS A 1 243 ? -3.921 4.798 -30.493 1.00 34.88 243 LYS A C 1
ATOM 1951 O O . LYS A 1 243 ? -4.816 4.515 -31.273 1.00 34.88 243 LYS A O 1
ATOM 1956 N N . ILE A 1 244 ? -3.808 4.262 -29.277 1.00 37.09 244 ILE A N 1
ATOM 1957 C CA . ILE A 1 244 ? -4.740 3.258 -28.731 1.00 37.09 244 ILE A CA 1
ATOM 1958 C C . ILE A 1 244 ? -6.098 3.892 -28.392 1.00 37.09 244 ILE A C 1
ATOM 1960 O O . ILE A 1 244 ? -7.136 3.311 -28.681 1.00 37.09 244 ILE A O 1
ATOM 1964 N N . GLN A 1 245 ? -6.112 5.114 -27.852 1.00 38.22 245 GLN A N 1
ATOM 1965 C CA . GLN A 1 245 ? -7.353 5.840 -27.553 1.00 38.22 245 GLN A CA 1
ATOM 1966 C C . GLN A 1 245 ? -8.142 6.242 -28.814 1.00 38.22 245 GLN A C 1
ATOM 1968 O O . GLN A 1 245 ? -9.361 6.368 -28.764 1.00 38.22 245 GLN A O 1
ATOM 1973 N N . ASN A 1 246 ? -7.452 6.440 -29.939 1.00 39.41 246 ASN A N 1
ATOM 1974 C CA . ASN A 1 246 ? -8.058 6.805 -31.221 1.00 39.41 246 ASN A CA 1
ATOM 1975 C C . ASN A 1 246 ? -8.252 5.600 -32.162 1.00 39.41 246 ASN A C 1
ATOM 1977 O O . ASN A 1 246 ? -8.548 5.802 -33.340 1.00 39.41 246 ASN A O 1
ATOM 1981 N N . ASP A 1 247 ? -8.067 4.367 -31.676 1.00 40.44 247 ASP A N 1
ATOM 1982 C CA . ASP A 1 247 ? -8.333 3.152 -32.446 1.00 40.44 247 ASP A CA 1
ATOM 1983 C C . ASP A 1 247 ? -9.857 2.908 -32.515 1.00 40.44 247 ASP A C 1
ATOM 1985 O O . ASP A 1 247 ? -10.481 2.669 -31.478 1.00 40.44 247 ASP A O 1
ATOM 1989 N N . PRO A 1 248 ? -10.485 2.946 -33.708 1.00 42.59 248 PRO A N 1
ATOM 1990 C CA . PRO A 1 248 ? -11.919 2.703 -33.856 1.00 42.59 248 PRO A CA 1
ATOM 1991 C C . PRO A 1 248 ? -12.353 1.272 -33.488 1.00 42.59 248 PRO A C 1
ATOM 1993 O O . PRO A 1 248 ? -13.553 1.008 -33.454 1.00 42.59 248 PRO A O 1
ATOM 1996 N N . GLN A 1 249 ? -11.411 0.352 -33.237 1.00 41.91 249 GLN A N 1
ATOM 1997 C CA . GLN A 1 249 ? -11.675 -1.001 -32.735 1.00 41.91 249 GLN A CA 1
ATOM 1998 C C . GLN A 1 249 ? -11.405 -1.175 -31.230 1.00 41.91 249 GLN A C 1
ATOM 2000 O O . GLN A 1 249 ? -11.577 -2.280 -30.708 1.00 41.91 249 GLN A O 1
ATOM 2005 N N . ALA A 1 250 ? -11.010 -0.121 -30.505 1.00 36.97 250 ALA A N 1
ATOM 2006 C CA . ALA A 1 250 ? -10.848 -0.197 -29.057 1.00 36.97 250 ALA A CA 1
ATOM 2007 C C . ALA A 1 250 ? -12.210 -0.446 -28.368 1.00 36.97 250 ALA A C 1
ATOM 2009 O O . ALA A 1 250 ? -13.199 0.208 -28.714 1.00 36.97 250 ALA A O 1
ATOM 2010 N N . PRO A 1 251 ? -12.302 -1.364 -27.383 1.00 33.59 251 PRO A N 1
ATOM 2011 C CA . PRO A 1 251 ? -13.558 -1.636 -26.691 1.00 33.59 251 PRO A CA 1
ATOM 2012 C C . PRO A 1 251 ? -14.120 -0.355 -26.053 1.00 33.59 251 PRO A C 1
ATOM 2014 O O . PRO A 1 251 ? -13.396 0.368 -25.369 1.00 33.59 251 PRO A O 1
ATOM 2017 N N . GLU A 1 252 ? -15.421 -0.097 -26.246 1.00 36.03 252 GLU A N 1
ATOM 2018 C CA . GLU A 1 252 ? -16.146 1.165 -25.962 1.00 36.03 252 GLU A CA 1
ATOM 2019 C C . GLU A 1 252 ? -15.951 1.777 -24.552 1.00 36.03 252 GLU A C 1
ATOM 2021 O O . GLU A 1 252 ? -16.337 2.920 -24.304 1.00 36.03 252 GLU A O 1
ATOM 2026 N N . ARG A 1 253 ? -15.335 1.060 -23.603 1.00 34.84 253 ARG A N 1
ATOM 2027 C CA . ARG A 1 253 ? -15.155 1.480 -22.204 1.00 34.84 253 ARG A CA 1
ATOM 2028 C C . ARG A 1 253 ? -13.988 2.428 -21.923 1.00 34.84 253 ARG A C 1
ATOM 2030 O O . ARG A 1 253 ? -13.965 2.985 -20.829 1.00 34.84 253 ARG A O 1
ATOM 2037 N N . TYR A 1 254 ? -13.070 2.668 -22.860 1.00 31.59 254 TYR A N 1
ATOM 2038 C CA . TYR A 1 254 ? -11.993 3.658 -22.659 1.00 31.59 254 TYR A CA 1
ATOM 2039 C C . TYR A 1 254 ? -12.492 5.119 -22.639 1.00 31.59 254 TYR A C 1
ATOM 2041 O O . TYR A 1 254 ? -11.765 6.011 -22.206 1.00 31.59 254 TYR A O 1
ATOM 2049 N N . ASN A 1 255 ? -13.736 5.374 -23.064 1.00 36.72 255 ASN A N 1
ATOM 2050 C CA . ASN A 1 255 ? -14.266 6.725 -23.290 1.00 36.72 255 ASN A CA 1
ATOM 2051 C C . ASN A 1 255 ? -15.123 7.304 -22.152 1.00 36.72 255 ASN A C 1
ATOM 2053 O O . ASN A 1 255 ? -15.650 8.406 -22.299 1.00 36.72 255 ASN A O 1
ATOM 2057 N N . GLN A 1 256 ? -15.277 6.614 -21.019 1.00 33.78 256 GLN A N 1
ATOM 2058 C CA . GLN A 1 256 ? -16.060 7.140 -19.894 1.00 33.78 256 GLN A CA 1
ATOM 2059 C C . GLN A 1 256 ? -15.188 7.337 -18.655 1.00 33.78 256 GLN A C 1
ATOM 2061 O O . GLN A 1 256 ? -14.741 6.382 -18.022 1.00 33.78 256 GLN A O 1
ATOM 2066 N N . ALA A 1 257 ? -14.958 8.605 -18.306 1.00 36.34 257 ALA A N 1
ATOM 2067 C CA . ALA A 1 257 ? -14.294 8.983 -17.069 1.00 36.34 257 ALA A CA 1
ATOM 2068 C C . ALA A 1 257 ? -15.204 8.672 -15.863 1.00 36.34 257 ALA A C 1
ATOM 2070 O O . ALA A 1 257 ? -16.376 9.054 -15.883 1.00 36.34 257 ALA A O 1
ATOM 2071 N N . PRO A 1 258 ? -14.702 8.030 -14.795 1.00 40.44 258 PRO A N 1
ATOM 2072 C CA . PRO A 1 258 ? -15.425 7.978 -13.536 1.00 40.44 258 PRO A CA 1
ATOM 2073 C C . PRO A 1 258 ? -15.415 9.371 -12.891 1.00 40.44 258 PRO A C 1
ATOM 2075 O O . PRO A 1 258 ? -14.362 9.917 -12.566 1.00 40.44 258 PRO A O 1
ATOM 2078 N N . GLU A 1 259 ? -16.595 9.963 -12.710 1.00 40.78 259 GLU A N 1
ATOM 2079 C CA . GLU A 1 259 ? -16.773 11.211 -11.963 1.00 40.78 259 GLU A CA 1
ATOM 2080 C C . GLU A 1 259 ? -16.582 10.958 -10.460 1.00 40.78 259 GLU A C 1
ATOM 2082 O O . GLU A 1 259 ? -17.554 10.773 -9.735 1.00 40.78 259 GLU A O 1
ATOM 2087 N N . ALA A 1 260 ? -15.349 10.929 -9.951 1.00 43.16 260 ALA A N 1
ATOM 2088 C CA . ALA A 1 260 ? -15.107 10.879 -8.507 1.00 43.16 260 ALA A CA 1
ATOM 2089 C C . ALA A 1 260 ? -14.093 11.944 -8.079 1.00 43.16 260 ALA A C 1
ATOM 2091 O O . ALA A 1 260 ? -12.925 11.923 -8.461 1.00 43.16 260 ALA A O 1
ATOM 2092 N N . LYS A 1 261 ? -14.556 12.894 -7.258 1.00 42.38 261 LYS A N 1
ATOM 2093 C CA . LYS A 1 261 ? -13.720 13.901 -6.597 1.00 42.38 261 LYS A CA 1
ATOM 2094 C C . LYS A 1 261 ? -13.013 13.253 -5.395 1.00 42.38 261 LYS A C 1
ATOM 2096 O O . LYS A 1 261 ? -13.612 13.128 -4.330 1.00 42.38 261 LYS A O 1
ATOM 2101 N N . GLY A 1 262 ? -11.753 12.854 -5.571 1.00 43.03 262 GLY A N 1
ATOM 2102 C CA . GLY A 1 262 ? -10.853 12.413 -4.492 1.00 43.03 262 GLY A CA 1
ATOM 2103 C C . GLY A 1 262 ? -11.083 10.987 -3.946 1.00 43.03 262 GLY A C 1
ATOM 2104 O O . GLY A 1 262 ? -12.037 10.315 -4.353 1.00 43.03 262 GLY A O 1
ATOM 2105 N N . PRO A 1 263 ? -10.228 10.524 -3.006 1.00 40.34 263 PRO A N 1
ATOM 2106 C CA . PRO A 1 263 ? -10.260 9.155 -2.473 1.00 40.34 263 PRO A CA 1
ATOM 2107 C C . PRO A 1 263 ? -11.571 8.846 -1.741 1.00 40.34 263 PRO A C 1
ATOM 2109 O O . PRO A 1 263 ? -12.115 7.751 -1.867 1.00 40.34 263 PRO A O 1
ATOM 2112 N N . LEU A 1 264 ? -12.138 9.846 -1.055 1.00 40.44 264 LEU A N 1
ATOM 2113 C CA . LEU A 1 264 ? -13.448 9.774 -0.406 1.00 40.44 264 LEU A CA 1
ATOM 2114 C C . LEU A 1 264 ? -14.580 9.523 -1.418 1.00 40.44 264 LEU A C 1
ATOM 2116 O O . LEU A 1 264 ? -15.407 8.640 -1.213 1.00 40.44 264 LEU A O 1
ATOM 2120 N N . GLY A 1 265 ? -14.611 10.260 -2.535 1.00 41.12 265 GLY A N 1
ATOM 2121 C CA . GLY A 1 265 ? -15.627 10.076 -3.577 1.00 41.12 265 GLY A CA 1
ATOM 2122 C C . GLY A 1 265 ? -15.531 8.708 -4.254 1.00 41.12 265 GLY A C 1
ATOM 2123 O O . GLY A 1 265 ? -16.551 8.111 -4.596 1.00 41.12 265 GLY A O 1
ATOM 2124 N N . PHE A 1 266 ? -14.312 8.187 -4.389 1.00 46.34 266 PHE A N 1
ATOM 2125 C CA . PHE A 1 266 ? -14.047 6.860 -4.930 1.00 46.34 266 PHE A CA 1
ATOM 2126 C C . PHE A 1 266 ? -14.492 5.733 -3.978 1.00 46.34 266 PHE A C 1
ATOM 2128 O O . PHE A 1 266 ? -15.242 4.845 -4.388 1.00 46.34 266 PHE A O 1
ATOM 2135 N N . LEU A 1 267 ? -14.111 5.807 -2.696 1.00 44.19 267 LEU A N 1
ATOM 2136 C CA . LEU A 1 267 ? -14.530 4.859 -1.652 1.00 44.19 267 LEU A CA 1
ATOM 2137 C C . LEU A 1 267 ? -16.058 4.842 -1.481 1.00 44.19 267 LEU A C 1
ATOM 2139 O O . LEU A 1 267 ? -16.670 3.773 -1.455 1.00 44.19 267 LEU A O 1
ATOM 2143 N N . MET A 1 268 ? -16.695 6.017 -1.464 1.00 46.06 268 MET A N 1
ATOM 2144 C CA . MET A 1 268 ? -18.155 6.131 -1.383 1.00 46.06 268 MET A CA 1
ATOM 2145 C C . MET A 1 268 ? -18.861 5.572 -2.629 1.00 46.06 268 MET A C 1
ATOM 2147 O O . MET A 1 268 ? -19.907 4.940 -2.498 1.00 46.06 268 MET A O 1
ATOM 2151 N N . GLN A 1 269 ? -18.303 5.740 -3.836 1.00 51.34 269 GLN A N 1
ATOM 2152 C CA . GLN A 1 269 ? -18.866 5.149 -5.059 1.00 51.34 269 GLN A CA 1
ATOM 2153 C C . GLN A 1 269 ? -18.766 3.625 -5.102 1.00 51.34 269 GLN A C 1
ATOM 2155 O O . GLN A 1 269 ? -19.641 2.983 -5.684 1.00 51.34 269 GLN A O 1
ATOM 2160 N N . GLN A 1 270 ? -17.719 3.034 -4.526 1.00 50.19 270 GLN A N 1
ATOM 2161 C CA . GLN A 1 270 ? -17.619 1.579 -4.428 1.00 50.19 270 GLN A CA 1
ATOM 2162 C C . GLN A 1 270 ? -18.605 1.019 -3.394 1.00 50.19 270 GLN A C 1
ATOM 2164 O O . GLN A 1 270 ? -19.286 0.038 -3.683 1.00 50.19 270 GLN A O 1
ATOM 2169 N N . GLN A 1 271 ? -18.773 1.684 -2.246 1.00 42.31 271 GLN A N 1
ATOM 2170 C CA . GLN A 1 271 ? -19.773 1.294 -1.244 1.00 42.31 271 GLN A CA 1
ATOM 2171 C C . GLN A 1 271 ? -21.219 1.465 -1.750 1.00 42.31 271 GLN A C 1
ATOM 2173 O O . G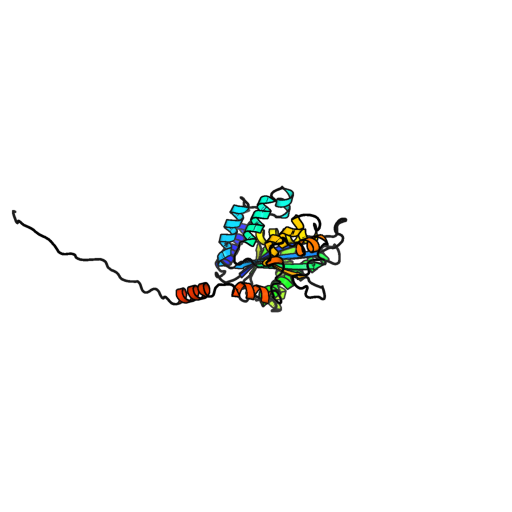LN A 1 271 ? -22.078 0.636 -1.457 1.00 42.31 271 GLN A O 1
ATOM 2178 N N . ALA A 1 272 ? -21.490 2.489 -2.567 1.00 40.72 272 ALA A N 1
ATOM 2179 C CA . ALA A 1 272 ? -22.804 2.732 -3.173 1.00 40.72 272 ALA A CA 1
ATOM 2180 C C . ALA A 1 272 ? -23.178 1.742 -4.298 1.00 40.72 272 ALA A C 1
ATOM 2182 O O . ALA A 1 272 ? -24.314 1.755 -4.769 1.00 40.72 272 ALA A O 1
ATOM 2183 N N . LYS A 1 273 ? -22.243 0.889 -4.743 1.00 42.78 273 LYS A N 1
ATOM 2184 C CA . LYS A 1 273 ? -22.462 -0.125 -5.789 1.00 42.78 273 LYS A CA 1
ATOM 2185 C C . LYS A 1 273 ? -22.858 -1.504 -5.253 1.00 42.78 273 LYS A C 1
ATOM 2187 O O . LYS A 1 273 ? -22.891 -2.450 -6.036 1.00 42.78 273 LYS A O 1
ATOM 2192 N N . MET A 1 274 ? -23.215 -1.638 -3.973 1.00 41.78 274 MET A N 1
ATOM 2193 C CA . MET A 1 274 ? -24.045 -2.774 -3.560 1.00 41.78 274 MET A CA 1
ATOM 2194 C C . MET A 1 274 ? -25.435 -2.607 -4.195 1.00 41.78 274 MET A C 1
ATOM 2196 O O . MET A 1 274 ? -26.083 -1.585 -3.957 1.00 41.78 274 MET A O 1
ATOM 2200 N N . PRO A 1 275 ? -25.912 -3.559 -5.022 1.00 49.91 275 PRO A N 1
ATOM 2201 C CA . PRO A 1 275 ? -27.262 -3.511 -5.562 1.00 49.91 275 PRO A CA 1
ATOM 2202 C C . PRO A 1 275 ? -28.261 -3.348 -4.417 1.00 49.91 275 PRO A C 1
ATOM 2204 O O . PRO A 1 275 ? -28.147 -4.031 -3.401 1.00 49.91 275 PRO A O 1
ATOM 2207 N N . LEU A 1 276 ? -29.270 -2.491 -4.590 1.00 41.62 276 LEU A N 1
ATOM 2208 C CA . LEU A 1 276 ? -30.328 -2.266 -3.596 1.00 41.62 276 LEU A CA 1
ATOM 2209 C C . LEU A 1 276 ? -30.939 -3.589 -3.084 1.00 41.62 276 LEU A C 1
ATOM 2211 O O . LEU A 1 276 ? -31.302 -3.684 -1.919 1.00 41.62 276 LEU A O 1
ATOM 2215 N N . ALA A 1 277 ? -30.960 -4.628 -3.925 1.00 42.88 277 ALA A N 1
ATOM 2216 C CA . ALA A 1 277 ? -31.354 -5.990 -3.566 1.00 42.88 277 ALA A CA 1
ATOM 2217 C C . ALA A 1 277 ? -30.489 -6.623 -2.455 1.00 42.88 277 ALA A C 1
ATOM 2219 O O . ALA A 1 277 ? -31.043 -7.198 -1.526 1.00 42.88 277 ALA A O 1
ATOM 2220 N N . GLN A 1 278 ? -29.161 -6.461 -2.491 1.00 51.19 278 GLN A N 1
ATOM 2221 C CA . GLN A 1 278 ? -28.253 -6.963 -1.447 1.00 51.19 278 GLN A CA 1
ATOM 2222 C C . GLN A 1 278 ? -28.385 -6.168 -0.143 1.00 51.19 278 GLN A C 1
ATOM 2224 O O . GLN A 1 278 ? -28.288 -6.729 0.949 1.00 51.19 278 GLN A O 1
ATOM 2229 N N . LEU A 1 279 ? -28.659 -4.863 -0.247 1.00 46.09 279 LEU A N 1
ATOM 2230 C CA . LEU A 1 279 ? -28.931 -4.020 0.917 1.00 46.09 279 LEU A CA 1
ATOM 2231 C C . LEU A 1 279 ? -30.253 -4.421 1.597 1.00 46.09 279 LEU A C 1
ATOM 2233 O O . LEU A 1 279 ? -30.338 -4.458 2.823 1.00 46.09 279 LEU A O 1
ATOM 2237 N N . ILE A 1 280 ? -31.269 -4.755 0.793 1.00 51.69 280 ILE A N 1
ATOM 2238 C CA . ILE A 1 280 ? -32.574 -5.241 1.253 1.00 51.69 280 ILE A CA 1
ATOM 2239 C C . ILE A 1 280 ? -32.448 -6.642 1.872 1.00 51.69 280 ILE A C 1
ATOM 2241 O O . ILE A 1 280 ? -32.990 -6.855 2.951 1.00 51.69 280 ILE A O 1
ATOM 2245 N N . GLU A 1 281 ? -31.690 -7.568 1.277 1.00 48.94 281 GLU A N 1
ATOM 2246 C CA . GLU A 1 281 ? -31.420 -8.894 1.865 1.00 48.94 281 GLU A CA 1
ATOM 2247 C C . GLU A 1 281 ? -30.702 -8.803 3.215 1.00 48.94 281 GLU A C 1
ATOM 2249 O O . GLU A 1 281 ? -31.094 -9.473 4.169 1.00 48.94 281 GLU A O 1
ATOM 2254 N N . GLN A 1 282 ? -29.697 -7.931 3.349 1.00 55.38 282 GLN A N 1
ATOM 2255 C CA . GLN A 1 282 ? -29.040 -7.709 4.641 1.00 55.38 282 GLN A CA 1
ATOM 2256 C C . GLN A 1 282 ? -29.982 -7.117 5.694 1.00 55.38 282 GLN A C 1
ATOM 2258 O O . GLN A 1 282 ? -29.843 -7.421 6.879 1.00 55.38 282 GLN A O 1
ATOM 2263 N N . GLN A 1 283 ? -30.926 -6.263 5.293 1.00 52.84 283 GLN A N 1
ATOM 2264 C CA . GLN A 1 283 ? -31.914 -5.694 6.210 1.00 52.84 283 GLN A CA 1
ATOM 2265 C C . GLN A 1 283 ? -33.007 -6.704 6.584 1.00 52.84 283 GLN A C 1
ATOM 2267 O O . GLN A 1 283 ? -33.412 -6.745 7.744 1.00 52.84 283 GLN A O 1
ATOM 2272 N N . LEU A 1 284 ? -33.429 -7.559 5.648 1.00 46.69 284 LEU A N 1
ATOM 2273 C CA . LEU A 1 284 ? -34.400 -8.630 5.887 1.00 46.69 284 LEU A CA 1
ATOM 2274 C C . LEU A 1 284 ? -33.821 -9.732 6.784 1.00 46.69 284 LEU A C 1
ATOM 2276 O O . LEU A 1 284 ? -34.480 -10.134 7.738 1.00 46.69 284 LEU A O 1
ATOM 2280 N N . ASN A 1 285 ? -32.559 -10.122 6.577 1.00 52.41 285 ASN A N 1
ATOM 2281 C CA . ASN A 1 285 ? -31.865 -11.105 7.420 1.00 52.41 285 ASN A CA 1
ATOM 2282 C C . ASN A 1 285 ? -31.556 -10.589 8.838 1.00 52.41 285 ASN A C 1
ATOM 2284 O O . ASN A 1 285 ? -31.237 -11.373 9.727 1.00 52.41 285 ASN A O 1
ATOM 2288 N N . ARG A 1 286 ? -31.659 -9.274 9.076 1.00 47.88 286 ARG A N 1
ATOM 2289 C CA . ARG A 1 286 ? -31.599 -8.674 10.421 1.00 47.88 286 ARG A CA 1
ATOM 2290 C C . ARG A 1 286 ? -32.964 -8.609 11.113 1.00 47.88 286 ARG A C 1
ATOM 2292 O O . ARG A 1 286 ? -33.003 -8.392 12.321 1.00 47.88 286 ARG A O 1
ATOM 2299 N N . ALA A 1 287 ? -34.064 -8.755 10.372 1.00 41.38 287 ALA A N 1
ATOM 2300 C CA . ALA A 1 287 ? -35.426 -8.571 10.873 1.00 41.38 287 ALA A CA 1
ATOM 2301 C C . ALA A 1 287 ? -36.137 -9.881 11.259 1.00 41.38 287 ALA A C 1
ATOM 2303 O O . ALA A 1 287 ? -37.239 -9.825 11.801 1.00 41.38 287 ALA A O 1
ATOM 2304 N N . THR A 1 288 ? -35.525 -11.044 11.027 1.00 37.12 288 THR A N 1
ATOM 2305 C CA . THR A 1 288 ? -36.015 -12.340 11.517 1.00 37.12 288 THR A CA 1
ATOM 2306 C C . THR A 1 288 ? -35.308 -12.723 12.818 1.00 37.12 288 THR A C 1
ATOM 2308 O O . THR A 1 288 ? -34.195 -13.244 12.767 1.00 37.12 288 THR A O 1
ATOM 2311 N N . PRO A 1 289 ? -35.910 -12.490 13.999 1.00 37.91 289 PRO A N 1
ATOM 2312 C CA . PRO A 1 289 ? -35.507 -13.212 15.193 1.00 37.91 289 PRO A CA 1
ATOM 2313 C C . PRO A 1 289 ? -35.938 -14.677 15.056 1.00 37.91 289 PRO A C 1
ATOM 2315 O O . PRO A 1 289 ? -37.102 -14.961 14.765 1.00 37.91 289 PRO A O 1
ATOM 2318 N N . ASP A 1 290 ? -34.985 -15.586 15.270 1.00 37.97 290 ASP A N 1
ATOM 2319 C CA . ASP A 1 290 ? -35.205 -17.022 15.426 1.00 37.97 290 ASP A CA 1
ATOM 2320 C C . ASP A 1 290 ? -36.351 -17.278 16.408 1.00 37.97 290 ASP A C 1
ATOM 2322 O O . ASP A 1 290 ? -36.225 -17.083 17.617 1.00 37.97 290 ASP A O 1
ATOM 2326 N N . ASN A 1 291 ? -37.472 -17.750 15.875 1.00 39.75 291 ASN A N 1
ATOM 2327 C CA . ASN A 1 291 ? -38.529 -18.368 16.653 1.00 39.75 291 ASN A CA 1
ATOM 2328 C C . ASN A 1 291 ? -38.813 -19.732 16.022 1.00 39.75 291 ASN A C 1
ATOM 2330 O O . ASN A 1 291 ? -39.749 -19.907 15.249 1.00 39.75 291 ASN A O 1
ATOM 2334 N N . ALA A 1 292 ? -37.942 -20.690 16.324 1.00 34.91 292 ALA A N 1
ATOM 2335 C CA . ALA A 1 292 ? -38.175 -22.105 16.071 1.00 34.91 292 ALA A CA 1
ATOM 2336 C C . ALA A 1 292 ? -37.498 -22.935 17.171 1.00 34.91 292 ALA A C 1
ATOM 2338 O O . ALA A 1 292 ? -36.526 -23.652 16.952 1.00 34.91 292 ALA A O 1
ATOM 2339 N N . GLN A 1 293 ? -38.028 -22.824 18.389 1.00 36.28 293 GLN A N 1
ATOM 2340 C CA . GLN A 1 293 ? -38.039 -23.957 19.307 1.00 36.28 293 GLN A CA 1
ATOM 2341 C C . GLN A 1 293 ? -39.442 -24.567 19.316 1.00 36.28 293 GLN A C 1
ATOM 2343 O O . GLN A 1 293 ? -40.440 -23.852 19.302 1.00 36.28 293 GLN A O 1
ATOM 2348 N N . SER A 1 294 ? -39.459 -25.895 19.430 1.00 33.19 294 SER A N 1
ATOM 2349 C CA . SER A 1 294 ? -40.596 -26.812 19.580 1.00 33.19 294 SER A CA 1
ATOM 2350 C C . SER A 1 294 ? -41.234 -27.339 18.292 1.00 33.19 294 SER A C 1
ATOM 2352 O O . SER A 1 294 ? -42.233 -26.824 17.822 1.00 33.19 294 SER A O 1
ATOM 2354 N N . GLU A 1 295 ? -40.731 -28.481 17.816 1.00 32.94 295 GLU A N 1
ATOM 2355 C CA . GLU A 1 295 ? -41.623 -29.588 17.457 1.00 32.94 295 GLU A CA 1
ATOM 2356 C C . GLU A 1 295 ? -41.077 -30.893 18.045 1.00 32.94 295 GLU A C 1
ATOM 2358 O O . GLU A 1 295 ? -40.143 -31.530 17.561 1.00 32.94 295 GLU A O 1
ATOM 2363 N N . THR A 1 296 ? -41.678 -31.255 19.173 1.00 32.22 296 THR A N 1
ATOM 2364 C CA . THR A 1 296 ? -41.734 -32.601 19.728 1.00 32.22 296 THR A CA 1
ATOM 2365 C C . THR A 1 296 ? -42.467 -33.515 18.748 1.00 32.22 296 THR A C 1
ATOM 2367 O O . THR A 1 296 ? -43.658 -33.327 18.518 1.00 32.22 296 THR A O 1
ATOM 2370 N N . SER A 1 297 ? -41.795 -34.533 18.213 1.00 30.34 297 SER A N 1
ATOM 2371 C CA . SER A 1 297 ? -42.458 -35.644 17.522 1.00 30.34 297 SER A CA 1
ATOM 2372 C C . SER A 1 297 ? -42.561 -36.831 18.476 1.00 30.34 297 SER A C 1
ATOM 2374 O O . SER A 1 297 ? -41.588 -37.541 18.727 1.00 30.34 297 SER A O 1
ATOM 2376 N N . SER A 1 298 ? -43.739 -37.024 19.062 1.00 31.00 298 SER A N 1
ATOM 2377 C CA . SER A 1 298 ? -44.136 -38.263 19.737 1.00 31.00 298 SER A CA 1
ATOM 2378 C C . SER A 1 298 ? -45.652 -38.420 19.628 1.00 31.00 298 SER A C 1
ATOM 2380 O O . SER A 1 298 ? -46.378 -37.517 20.037 1.00 31.00 298 SER A O 1
ATOM 2382 N N . ASN A 1 299 ? -46.079 -39.602 19.163 1.00 31.78 299 ASN A N 1
ATOM 2383 C CA . ASN A 1 299 ? -47.449 -40.147 19.115 1.00 31.78 299 ASN A CA 1
ATOM 2384 C C . ASN A 1 299 ? -48.356 -39.557 18.019 1.00 31.78 299 ASN A C 1
ATOM 2386 O O . ASN A 1 299 ? -48.355 -38.360 17.786 1.00 31.78 299 ASN A O 1
ATOM 2390 N N . ASN A 1 300 ? -49.231 -40.292 17.337 1.00 33.62 300 ASN A N 1
ATOM 2391 C CA . ASN A 1 300 ? -49.615 -41.705 17.318 1.00 33.62 300 ASN A CA 1
ATOM 2392 C C . ASN A 1 300 ? -50.495 -41.838 16.062 1.00 33.62 300 ASN A C 1
ATOM 2394 O O . ASN A 1 300 ? -51.476 -41.103 15.962 1.00 33.62 300 ASN A O 1
ATOM 2398 N N . GLU A 1 301 ? -50.216 -42.774 15.155 1.00 33.78 301 GLU A N 1
ATOM 2399 C CA . GLU A 1 301 ? -51.215 -43.211 14.170 1.00 33.78 301 GLU A CA 1
ATOM 2400 C C . GLU A 1 301 ? -51.793 -44.565 14.591 1.00 33.78 301 GLU A C 1
ATOM 2402 O O . GLU A 1 301 ? -51.082 -45.533 14.856 1.00 33.78 301 GLU A O 1
ATOM 2407 N N . LEU A 1 302 ? -53.120 -44.572 14.704 1.00 35.41 302 LEU A N 1
ATOM 2408 C CA . LEU A 1 302 ? -53.993 -45.710 14.956 1.00 35.41 302 LEU A CA 1
ATOM 2409 C C . LEU A 1 302 ? -54.438 -46.325 13.622 1.00 35.41 302 LEU A C 1
ATOM 2411 O O . LEU A 1 302 ? -54.863 -45.602 12.724 1.00 35.41 302 LEU A O 1
ATOM 2415 N N . GLY A 1 303 ? -54.463 -47.659 13.570 1.00 30.45 303 GLY A N 1
ATOM 2416 C CA . GLY A 1 303 ? -55.108 -48.482 12.537 1.00 30.45 303 GLY A CA 1
ATOM 2417 C C . GLY A 1 303 ? -54.102 -49.466 11.924 1.00 30.45 303 GLY A C 1
ATOM 2418 O O . GLY A 1 303 ? -53.090 -49.042 11.397 1.00 30.45 303 GLY A O 1
ATOM 2419 N N . ASN A 1 304 ? -54.277 -50.787 11.934 1.00 30.64 304 ASN A N 1
ATOM 2420 C CA . ASN A 1 304 ? -55.519 -51.543 11.973 1.00 30.64 304 ASN A CA 1
ATOM 2421 C C . ASN A 1 304 ? -55.258 -53.035 12.295 1.00 30.64 304 ASN A C 1
ATOM 2423 O O . ASN A 1 304 ? -54.250 -53.592 11.869 1.00 30.64 304 ASN A O 1
ATOM 2427 N N . THR A 1 305 ? -56.246 -53.646 12.960 1.00 33.47 305 THR A N 1
ATOM 2428 C CA . THR A 1 305 ? -56.718 -55.050 12.861 1.00 33.47 305 THR A CA 1
ATOM 2429 C C . THR A 1 305 ? -55.829 -56.244 13.249 1.00 33.47 305 THR A C 1
ATOM 2431 O O . THR A 1 305 ? -54.906 -56.632 12.544 1.00 33.47 305 THR A O 1
ATOM 2434 N N . ASP A 1 306 ? -56.306 -56.910 14.308 1.00 32.69 306 ASP A N 1
ATOM 2435 C CA . ASP A 1 306 ? -56.845 -58.285 14.301 1.00 32.69 306 ASP A CA 1
ATOM 2436 C C . ASP A 1 306 ? -56.150 -59.381 15.133 1.00 32.69 306 ASP A C 1
ATOM 2438 O O . ASP A 1 306 ? -55.088 -59.902 14.822 1.00 32.69 306 ASP A O 1
ATOM 2442 N N . HIS A 1 307 ? -56.937 -59.794 16.135 1.00 34.97 307 HIS A N 1
ATOM 2443 C CA . HIS A 1 307 ? -57.260 -61.156 16.553 1.00 34.97 307 HIS A CA 1
ATOM 2444 C C . HIS A 1 307 ? -56.268 -62.048 17.334 1.00 34.97 307 HIS A C 1
ATOM 2446 O O . HIS A 1 307 ? -55.219 -62.464 16.867 1.00 34.97 307 HIS A O 1
ATOM 2452 N N . GLN A 1 308 ? -56.827 -62.497 18.472 1.00 33.84 308 GLN A N 1
ATOM 2453 C CA . GLN A 1 308 ? -56.655 -63.769 19.194 1.00 33.84 308 GLN A CA 1
ATOM 2454 C C . GLN A 1 308 ? -55.714 -63.803 20.414 1.00 33.84 308 GLN A C 1
ATOM 2456 O O . GLN A 1 308 ? -54.516 -64.039 20.346 1.00 33.84 308 GLN A O 1
ATOM 2461 N N . SER A 1 309 ? -56.354 -63.656 21.579 1.00 33.97 309 SER A N 1
ATOM 2462 C CA . SER A 1 309 ? -56.006 -64.267 22.873 1.00 33.97 309 SER A CA 1
ATOM 2463 C C . SER A 1 309 ? -56.032 -65.814 22.802 1.00 33.97 309 SER A C 1
ATOM 2465 O O . SER A 1 309 ? -56.571 -66.354 21.837 1.00 33.97 309 SER A O 1
ATOM 2467 N N . PRO A 1 310 ? -55.785 -66.546 23.906 1.00 49.16 310 PRO A N 1
ATOM 2468 C CA . PRO A 1 310 ? -54.696 -66.480 24.895 1.00 49.16 310 PRO A CA 1
ATOM 2469 C C . PRO A 1 310 ? -54.112 -67.890 25.162 1.00 49.16 310 PRO A C 1
ATOM 2471 O O . PRO A 1 310 ? -54.770 -68.880 24.857 1.00 49.16 310 PRO A O 1
ATOM 2474 N N . THR A 1 311 ? -52.974 -68.031 25.855 1.00 38.22 311 THR A N 1
ATOM 2475 C CA . THR A 1 311 ? -52.840 -69.038 26.939 1.00 38.22 311 THR A CA 1
ATOM 2476 C C . THR A 1 311 ? -51.560 -68.859 27.765 1.00 38.22 311 THR A C 1
ATOM 2478 O O . THR A 1 311 ? -50.475 -68.832 27.198 1.00 38.22 311 THR A O 1
ATOM 2481 N N . LEU A 1 312 ? -51.785 -68.815 29.089 1.00 40.22 312 LEU A N 1
ATOM 2482 C CA . LEU A 1 312 ? -50.952 -69.208 30.244 1.00 40.22 312 LEU A CA 1
ATOM 2483 C C . LEU A 1 312 ? -49.566 -68.576 30.443 1.00 40.22 312 LEU A C 1
ATOM 2485 O O . LEU A 1 312 ? -48.615 -68.933 29.721 1.00 40.22 312 LEU A O 1
#

Foldseek 3Di:
DPDVVVVLLVVVVVVLVPQDQAFKEKQKDKDWDAADPLRRWIKIKIKIKIDGSVCQVVVQVVLCVLVVHLDDFQVVCVVVVVVVSLVVLLQVLLPDLQIAMEMEMETFDDRDPVSRLVNVLVRVLVVQLQCQVQDVSYAEYEYAADPDVVSVVVVVVSVVVCCVVVSHPPRYDYHHDHCSSGVVNNNRSSLNVLCVCLRNVVPDPSVCSCVVRPLLNYDYHYPPDPDRPPSPPDPDDDPVNVVQLPPPPRPPPVPDDPPADHPNSSSVVSVVPPPVVVVVVVVVVVPDDDDDDDDDDDDDDDDDDDDDDDDD

Organism: NCBI:txid553207

Radius of gyration: 26.21 Å; chains: 1; bounding box: 79×92×64 Å

pLDDT: mean 74.67, std 24.33, range [30.34, 98.56]

Sequence (312 aa):
MTKKSSFGLHDHNAFLSEIAPSETVVYLDETFQQPAPQFPNSFYSVCGVVLQGQHIFTMQDDLREIVGGNYWHATEALRDGRTDVFLDMLEHMRSHPTMNIIVATTNVDGSDEQAMEKARHQVLSELLIDLTNADKSFRGAILEKREQSRKDNSDRALVKKLQNSKLLSPAMAFKLISPQIDRNLWLPDTAAMAYRRTITHPYNETSQWFGDYLQKFSHVTVLNENTNPDPRVLPIMSERMKKIQNDPQAPERYNQAPEAKGPLGFLMQQQAKMPLAQLIEQQLNRATPDNAQSETSSNNELGNTDHQSPTL